Protein AF-W9RWV2-F1 (afdb_monomer_lite)

Foldseek 3Di:
DPPPDPVVVQVCCVPPPVVDPVSCQQAFADDDQQFKWKFKFWDKDFDDDPDPPDTDIDIQIKMWIWHDDPVQKIKIDIGSAALVVCVVCRDPVNQPPRVIWMAGWDDDRQKIWIKTWDDDPWIKIWIWIWGQDAPGGNRSFKIFTPWIKIATDDPVLDPDGDDHVVVSCPPPDQQDHPDPVTTIDIDPGSRGMIGTDGPVCRVVDPSNPDCVVPVDDDSD

InterPro domains:
  IPR045464 F-box protein Hrt3/FBXO9, C-terminal [PF19270] (10-220)

Structure (mmCIF, N/CA/C/O backbone):
data_AF-W9RWV2-F1
#
_entry.id   AF-W9RWV2-F1
#
loop_
_atom_site.group_PDB
_atom_site.id
_atom_site.type_symbol
_atom_site.label_atom_id
_atom_site.label_alt_id
_atom_site.label_comp_id
_atom_site.label_asym_id
_atom_site.label_entity_id
_atom_site.label_seq_id
_atom_site.pdbx_PDB_ins_code
_atom_site.Cartn_x
_atom_site.Cartn_y
_atom_site.Cartn_z
_atom_site.occupancy
_atom_site.B_iso_or_equiv
_atom_site.auth_seq_id
_atom_site.auth_comp_id
_atom_site.auth_asym_id
_atom_site.auth_atom_id
_atom_site.pdbx_PDB_model_num
ATOM 1 N N . MET A 1 1 ? 5.739 6.346 19.376 1.00 32.31 1 MET A N 1
ATOM 2 C CA . MET A 1 1 ? 5.197 5.257 20.227 1.00 32.31 1 MET A CA 1
ATOM 3 C C . MET A 1 1 ? 3.819 5.687 20.750 1.00 32.31 1 MET A C 1
ATOM 5 O O . MET A 1 1 ? 3.756 6.441 21.709 1.00 32.31 1 MET A O 1
ATOM 9 N N . LYS A 1 2 ? 2.709 5.341 20.070 1.00 41.88 2 LYS A N 1
ATOM 10 C CA . LYS A 1 2 ? 1.354 5.702 20.545 1.00 41.88 2 LYS A CA 1
ATOM 11 C C . LYS A 1 2 ? 1.041 4.857 21.785 1.00 41.88 2 LYS A C 1
ATOM 13 O O . LYS A 1 2 ? 1.044 3.633 21.694 1.00 41.88 2 LYS A O 1
ATOM 18 N N . LEU A 1 3 ? 0.826 5.502 22.929 1.00 39.84 3 LEU A N 1
ATOM 19 C CA . LEU A 1 3 ? 0.470 4.870 24.201 1.00 39.84 3 LEU A CA 1
ATOM 20 C C . LEU A 1 3 ? -0.944 4.279 24.114 1.00 39.84 3 LEU A C 1
ATOM 22 O O . LEU A 1 3 ? -1.902 4.880 24.579 1.00 39.84 3 LEU A O 1
ATOM 26 N N . SER A 1 4 ? -1.076 3.087 23.526 1.00 58.16 4 SER A N 1
ATOM 27 C CA . SER A 1 4 ? -2.347 2.372 23.384 1.00 58.16 4 SER A CA 1
ATOM 28 C C . SER A 1 4 ? -2.885 1.924 24.748 1.00 58.16 4 SER A C 1
ATOM 30 O O . SER A 1 4 ? -2.716 0.779 25.165 1.00 58.16 4 SER A O 1
ATOM 32 N N . GLY A 1 5 ? -3.507 2.852 25.467 1.00 75.25 5 GLY A N 1
ATOM 33 C CA . GLY A 1 5 ? -4.054 2.638 26.797 1.00 75.25 5 GLY A CA 1
ATOM 34 C C . GLY A 1 5 ? -5.578 2.646 26.813 1.00 75.25 5 GLY A C 1
ATOM 35 O O . GLY A 1 5 ? -6.241 3.277 25.987 1.00 75.25 5 GLY A O 1
ATOM 36 N N . VAL A 1 6 ? -6.143 1.994 27.829 1.00 80.31 6 VAL A N 1
ATOM 37 C CA . VAL A 1 6 ? -7.579 2.031 28.148 1.00 80.31 6 VAL A CA 1
ATOM 38 C C . VAL A 1 6 ? -8.072 3.480 28.294 1.00 80.31 6 VAL A C 1
ATOM 40 O O . VAL A 1 6 ? -9.112 3.834 27.746 1.00 80.31 6 VAL A O 1
ATOM 43 N N . VAL A 1 7 ? -7.283 4.348 28.938 1.00 85.94 7 VAL A N 1
ATOM 44 C CA . VAL A 1 7 ? -7.599 5.775 29.148 1.00 85.94 7 VAL A CA 1
ATOM 45 C C . VAL A 1 7 ? -7.727 6.547 27.829 1.00 85.94 7 VAL A C 1
ATOM 47 O O . VAL A 1 7 ? -8.659 7.331 27.660 1.00 85.94 7 VAL A O 1
ATOM 50 N N . GLU A 1 8 ? -6.824 6.326 26.873 1.00 86.25 8 GLU A N 1
ATOM 51 C CA . GLU A 1 8 ? -6.873 6.997 25.567 1.00 86.25 8 GLU A CA 1
ATOM 52 C C . GLU A 1 8 ? -8.068 6.512 24.732 1.00 86.25 8 GLU A C 1
ATOM 54 O O . GLU A 1 8 ? -8.744 7.309 24.074 1.00 86.25 8 GLU A O 1
ATOM 59 N N . ASN A 1 9 ? -8.403 5.220 24.832 1.00 89.06 9 ASN A N 1
ATOM 60 C CA . ASN A 1 9 ? -9.619 4.684 24.228 1.00 89.06 9 ASN A CA 1
ATOM 61 C C . ASN A 1 9 ? -10.880 5.322 24.824 1.00 89.06 9 ASN A C 1
ATOM 63 O O . ASN A 1 9 ? -11.751 5.705 24.051 1.00 89.06 9 ASN A O 1
ATOM 67 N N . TYR A 1 10 ? -10.965 5.509 26.147 1.00 91.62 10 TYR A N 1
ATOM 68 C CA . TYR A 1 10 ? -12.093 6.208 26.777 1.00 91.62 10 TYR A CA 1
ATOM 69 C C . TYR A 1 10 ? -12.209 7.663 26.315 1.00 91.62 10 TYR A C 1
ATOM 71 O O . TYR A 1 10 ? -13.302 8.111 25.974 1.00 91.62 10 TYR A O 1
ATOM 79 N N . LYS A 1 11 ? -11.090 8.395 26.231 1.00 91.69 11 LYS A N 1
ATOM 80 C CA . LYS A 1 11 ? -11.093 9.768 25.697 1.00 91.69 11 LYS A CA 1
ATOM 81 C C . LYS A 1 11 ? -11.596 9.809 24.256 1.00 91.69 11 LYS A C 1
ATOM 83 O O . LYS A 1 11 ? -12.421 10.651 23.920 1.00 91.69 11 LYS A O 1
ATOM 88 N N . THR A 1 12 ? -11.131 8.882 23.419 1.00 91.06 12 THR A N 1
ATOM 89 C CA . THR A 1 12 ? -11.542 8.779 22.011 1.00 91.06 12 THR A CA 1
ATOM 90 C C . THR A 1 12 ? -13.014 8.384 21.875 1.00 91.06 12 THR A C 1
ATOM 92 O O . THR A 1 12 ? -13.725 8.924 21.032 1.00 91.06 12 THR A O 1
ATOM 95 N N . LEU A 1 13 ? -13.480 7.450 22.704 1.00 93.56 13 LEU A N 1
ATOM 96 C CA . LEU A 1 13 ? -14.869 7.006 22.758 1.00 93.56 13 LEU A CA 1
ATOM 97 C C . LEU A 1 13 ? -15.811 8.183 23.021 1.00 93.56 13 LEU A C 1
ATOM 99 O O . LEU A 1 13 ? -16.797 8.352 22.306 1.00 93.56 13 LEU A O 1
ATOM 103 N N . GLN A 1 14 ? -15.486 9.001 24.024 1.00 94.38 14 GLN A N 1
ATOM 104 C CA . GLN A 1 14 ? -16.296 10.161 24.382 1.00 94.38 14 GLN A CA 1
ATOM 105 C C . GLN A 1 14 ? -16.235 11.251 23.307 1.00 94.38 14 GLN A C 1
ATOM 107 O O . GLN A 1 14 ? -17.274 11.755 22.895 1.00 94.38 14 GLN A O 1
ATOM 112 N N . SER A 1 15 ? -15.042 11.581 22.800 1.00 94.25 15 SER A N 1
ATOM 113 C CA . SER A 1 15 ? -14.869 12.710 21.876 1.00 94.25 15 SER A CA 1
ATOM 114 C C . SER A 1 15 ? -15.312 12.438 20.437 1.00 94.25 15 SER A C 1
ATOM 116 O O . SER A 1 15 ? -15.805 13.350 19.781 1.00 94.25 15 SER A O 1
ATOM 118 N N . LYS A 1 16 ? -15.129 11.213 19.922 1.00 93.19 16 L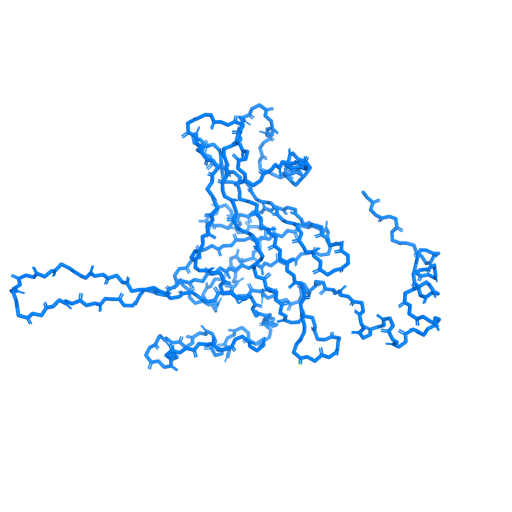YS A N 1
ATOM 119 C CA . LYS A 1 16 ? -15.386 10.874 18.507 1.00 93.19 16 LYS A CA 1
ATOM 120 C C . LYS A 1 16 ? -16.595 9.964 18.290 1.00 93.19 16 LYS A C 1
ATOM 122 O O . LYS A 1 16 ? -17.069 9.857 17.163 1.00 93.19 16 LYS A O 1
ATOM 127 N N . TYR A 1 17 ? -17.074 9.278 19.329 1.00 94.56 17 TYR A N 1
ATOM 128 C CA . TYR A 1 17 ? -18.074 8.214 19.182 1.00 94.56 17 TYR A CA 1
ATOM 129 C C . TYR A 1 17 ? -19.251 8.324 20.156 1.00 94.56 17 TYR A C 1
ATOM 131 O O . TYR A 1 17 ? -19.976 7.342 20.323 1.00 94.56 17 TYR A O 1
ATOM 139 N N . GLU A 1 18 ? -19.456 9.496 20.767 1.00 94.81 18 GLU A N 1
ATOM 140 C CA . GLU A 1 18 ? -20.627 9.798 21.610 1.00 94.81 18 GLU A CA 1
ATOM 141 C C . GLU A 1 18 ? -20.797 8.795 22.769 1.00 94.81 18 GLU A C 1
ATOM 143 O O . GLU A 1 18 ? -21.905 8.399 23.120 1.00 94.81 18 GLU A O 1
ATOM 148 N N . GLY A 1 19 ? -19.689 8.285 23.319 1.00 94.56 19 GLY A N 1
ATOM 149 C CA . GLY A 1 19 ? -19.733 7.292 24.397 1.00 94.56 19 GLY A CA 1
ATOM 150 C C . GLY A 1 19 ? -20.122 5.871 23.951 1.00 94.56 19 GLY A C 1
ATOM 151 O O . GLY A 1 19 ? -20.150 4.958 24.776 1.00 94.56 19 GLY A O 1
ATOM 152 N N . SER A 1 20 ? -20.399 5.636 22.662 1.00 96.00 20 SER A N 1
ATOM 153 C CA . SER A 1 20 ? -20.907 4.355 22.156 1.00 96.00 20 SER A CA 1
ATOM 154 C C . SER A 1 20 ? -19.798 3.423 21.667 1.00 96.00 20 SER A C 1
ATOM 156 O O . SER A 1 20 ? -19.212 3.604 20.594 1.00 96.00 20 SER A O 1
ATOM 158 N N . TRP A 1 21 ? -19.558 2.345 22.421 1.00 93.81 21 TRP A N 1
ATOM 159 C CA . TRP A 1 21 ? -18.571 1.320 22.059 1.00 93.81 21 TRP A CA 1
ATOM 160 C C . TRP A 1 21 ? -18.896 0.640 20.732 1.00 93.81 21 TRP A C 1
ATOM 162 O O . TRP A 1 21 ? -17.994 0.365 19.945 1.00 93.81 21 TRP A O 1
ATOM 172 N N . ARG A 1 22 ? -20.183 0.415 20.440 1.00 94.62 22 ARG A N 1
ATOM 173 C CA . ARG A 1 22 ? -20.632 -0.150 19.159 1.00 94.62 22 ARG A CA 1
ATOM 174 C C . ARG A 1 22 ? -20.279 0.770 17.991 1.00 94.62 22 ARG A C 1
ATOM 176 O O . ARG A 1 22 ? -19.789 0.297 16.968 1.00 94.62 22 ARG A O 1
ATOM 183 N N . ARG A 1 23 ? -20.505 2.078 18.143 1.00 94.69 23 ARG A N 1
ATOM 184 C CA . ARG A 1 23 ? -20.186 3.081 17.117 1.00 94.69 23 ARG A CA 1
ATOM 185 C C . ARG A 1 23 ? -18.678 3.157 16.889 1.00 94.69 23 ARG A C 1
ATOM 187 O O . ARG A 1 23 ? -18.234 3.067 15.749 1.00 94.69 23 ARG A O 1
ATOM 194 N N . MET A 1 24 ? -17.890 3.182 17.965 1.00 94.19 24 MET A N 1
ATOM 195 C CA . MET A 1 24 ? -16.430 3.083 17.892 1.00 94.19 24 MET A CA 1
ATOM 196 C C . MET A 1 24 ? -15.965 1.773 17.246 1.00 94.19 24 MET A C 1
ATOM 198 O O . MET A 1 24 ? -15.007 1.768 16.474 1.00 94.19 24 MET A O 1
ATOM 202 N N . TRP A 1 25 ? -16.633 0.653 17.528 1.00 91.06 25 TRP A N 1
ATOM 203 C CA . TRP A 1 25 ? -16.271 -0.637 16.953 1.00 91.06 25 TRP A CA 1
ATOM 204 C C . TRP A 1 25 ? -16.425 -0.653 15.428 1.00 91.06 25 TRP A C 1
ATOM 206 O O . TRP A 1 25 ? -15.533 -1.157 14.747 1.00 91.06 25 TRP A O 1
ATOM 216 N N . LEU A 1 26 ? -17.520 -0.085 14.919 1.00 93.31 26 LEU A N 1
ATOM 217 C CA . LEU A 1 26 ? -17.870 -0.077 13.497 1.00 93.31 26 LEU A CA 1
ATOM 218 C C . LEU A 1 26 ? -17.160 1.021 12.695 1.00 93.31 26 LEU A C 1
ATOM 220 O O . LEU A 1 26 ? -16.822 0.800 11.537 1.00 93.31 26 LEU A O 1
ATOM 224 N N . LEU A 1 27 ? -16.959 2.203 13.280 1.00 92.31 27 LEU A N 1
ATOM 225 C CA . LEU A 1 27 ? -16.486 3.378 12.540 1.00 92.31 27 LEU A CA 1
ATOM 226 C C . LEU A 1 27 ? -14.983 3.627 12.671 1.00 92.31 27 LEU A C 1
ATOM 228 O O . LEU A 1 27 ? -14.418 4.300 11.815 1.00 92.31 27 LEU A O 1
ATOM 232 N N . ARG A 1 28 ? -14.320 3.103 13.712 1.00 93.44 28 ARG A N 1
ATOM 233 C CA . ARG A 1 28 ? -12.874 3.297 13.888 1.00 93.44 28 ARG A CA 1
ATOM 234 C C . ARG A 1 28 ? -12.107 2.552 12.788 1.00 93.44 28 ARG A C 1
ATOM 236 O O . ARG A 1 28 ? -12.188 1.319 12.764 1.00 93.44 28 ARG A O 1
ATOM 243 N N . PRO A 1 29 ? -11.317 3.245 11.946 1.00 94.38 29 PRO A N 1
ATOM 244 C CA . PRO A 1 29 ? -10.520 2.591 10.918 1.00 94.38 29 PRO A CA 1
ATOM 245 C C . PRO A 1 29 ? -9.475 1.657 11.528 1.00 94.38 29 PRO A C 1
ATOM 247 O O . PRO A 1 29 ? -8.877 1.960 12.567 1.00 94.38 29 PRO A O 1
ATOM 250 N N . ARG A 1 30 ? -9.262 0.503 10.895 1.00 94.25 30 ARG A N 1
ATOM 251 C CA . ARG A 1 30 ? -8.278 -0.499 11.328 1.00 94.25 30 ARG A CA 1
ATOM 252 C C . ARG A 1 30 ? -7.574 -1.103 10.129 1.00 94.25 30 ARG A C 1
ATOM 254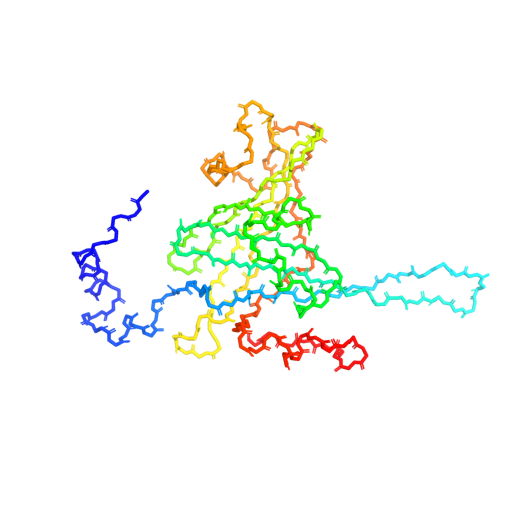 O O . ARG A 1 30 ? -8.198 -1.389 9.119 1.00 94.25 30 ARG A O 1
ATOM 261 N N . VAL A 1 31 ? -6.282 -1.357 10.269 1.00 96.69 31 VAL A N 1
ATOM 262 C CA . VAL A 1 31 ? -5.536 -2.150 9.293 1.00 96.69 31 VAL A CA 1
ATOM 263 C C . VAL A 1 31 ? -5.702 -3.627 9.635 1.00 96.69 31 VAL A C 1
ATOM 265 O O . VAL A 1 31 ? -5.456 -4.024 10.775 1.00 96.69 31 VAL A O 1
ATOM 268 N N . ARG A 1 32 ? -6.114 -4.437 8.658 1.00 96.62 32 ARG A N 1
ATOM 269 C CA . ARG A 1 32 ? -6.214 -5.893 8.805 1.00 96.62 32 ARG A CA 1
ATOM 270 C C . ARG A 1 32 ? -4.847 -6.552 8.615 1.00 96.62 32 ARG A C 1
ATOM 272 O O . ARG A 1 32 ? -4.057 -6.128 7.773 1.00 96.62 32 ARG A O 1
ATOM 279 N N . THR A 1 33 ? -4.559 -7.583 9.402 1.00 96.75 33 THR A N 1
ATOM 280 C CA . THR A 1 33 ? -3.250 -8.273 9.435 1.00 96.75 33 THR A CA 1
ATOM 281 C C . THR A 1 33 ? -3.363 -9.776 9.151 1.00 96.75 33 THR A C 1
ATOM 283 O O . THR A 1 33 ? -2.359 -10.472 9.005 1.00 96.75 33 THR A O 1
ATOM 286 N N . ASP A 1 34 ? -4.595 -10.261 9.012 1.00 96.69 34 ASP A N 1
ATOM 287 C CA . ASP A 1 34 ? -5.025 -11.635 8.750 1.00 96.69 34 ASP A CA 1
ATOM 288 C C . ASP A 1 34 ? -5.088 -11.979 7.246 1.00 96.69 34 ASP A C 1
ATOM 290 O O . ASP A 1 34 ? -5.767 -12.917 6.833 1.00 96.69 34 ASP A O 1
ATOM 294 N N . GLY A 1 35 ? -4.387 -11.222 6.400 1.00 97.06 35 GLY A N 1
ATOM 295 C CA . GLY A 1 35 ? -4.421 -11.422 4.953 1.00 97.06 35 GLY A CA 1
ATOM 296 C C . GLY A 1 35 ? -3.487 -10.500 4.180 1.00 97.06 35 GLY A C 1
ATOM 297 O O . GLY A 1 35 ? -2.517 -9.960 4.722 1.00 97.06 35 GLY A O 1
ATOM 298 N N . LEU A 1 36 ? -3.791 -10.330 2.894 1.00 97.62 36 LEU A N 1
ATOM 299 C CA . LEU A 1 36 ? -3.060 -9.472 1.968 1.00 97.62 36 LEU A CA 1
ATOM 300 C C . LEU A 1 36 ? -3.956 -8.358 1.438 1.00 97.62 36 LEU A C 1
ATOM 302 O O . LEU A 1 36 ? -5.092 -8.590 1.040 1.00 97.62 36 LEU A O 1
ATOM 306 N N . TYR A 1 37 ? -3.408 -7.155 1.353 1.00 97.81 37 TYR A N 1
ATOM 307 C CA . TYR A 1 37 ? -3.959 -6.093 0.527 1.00 97.81 37 TYR A CA 1
ATOM 308 C C . TYR A 1 37 ? -3.374 -6.225 -0.878 1.00 97.81 37 TYR A C 1
ATOM 310 O O . TYR A 1 37 ? -2.152 -6.243 -1.050 1.00 97.81 37 TYR A O 1
ATOM 318 N N . VAL A 1 38 ? -4.239 -6.311 -1.887 1.00 97.44 38 VAL A N 1
ATOM 319 C CA . VAL A 1 38 ? -3.854 -6.562 -3.278 1.00 97.44 38 VAL A CA 1
ATOM 320 C C . VAL A 1 38 ? -4.395 -5.471 -4.186 1.00 97.44 38 VAL A C 1
ATOM 322 O O . VAL A 1 38 ? -5.599 -5.239 -4.234 1.00 97.44 38 VAL A O 1
ATOM 325 N N . SER A 1 39 ? -3.512 -4.824 -4.940 1.00 95.69 39 SER A N 1
ATOM 326 C CA . SER A 1 39 ? -3.872 -3.888 -6.006 1.00 95.69 39 SER A CA 1
ATOM 327 C C . SER A 1 39 ? -3.472 -4.494 -7.347 1.00 95.69 39 SER A C 1
ATOM 329 O O . SER A 1 39 ? -2.283 -4.646 -7.640 1.00 95.69 39 SER A O 1
ATOM 331 N N . ARG A 1 40 ? -4.466 -4.861 -8.161 1.00 93.31 40 ARG A N 1
ATOM 332 C CA . ARG A 1 40 ? -4.276 -5.341 -9.536 1.00 93.31 40 ARG A CA 1
ATOM 333 C C . ARG A 1 40 ? -4.235 -4.144 -10.476 1.00 93.31 40 ARG A C 1
ATOM 335 O O . ARG A 1 40 ? -5.118 -3.298 -10.436 1.00 93.31 40 ARG A O 1
ATOM 342 N N . ASN A 1 41 ? -3.220 -4.075 -11.324 1.00 91.44 41 ASN A N 1
ATOM 343 C CA . ASN A 1 41 ? -3.006 -2.964 -12.239 1.00 91.44 41 ASN A CA 1
ATOM 344 C C . ASN A 1 41 ? -2.756 -3.501 -13.643 1.00 91.44 41 ASN A C 1
ATOM 346 O O . ASN A 1 41 ? -1.943 -4.407 -13.835 1.00 91.44 41 ASN A O 1
ATOM 350 N N . THR A 1 42 ? -3.440 -2.923 -14.622 1.00 89.00 42 THR A N 1
ATOM 351 C CA . THR A 1 42 ? -3.281 -3.260 -16.034 1.00 89.00 42 THR A CA 1
ATOM 352 C C . THR A 1 42 ? -2.847 -2.031 -16.820 1.00 89.00 42 THR A C 1
ATOM 354 O O . THR A 1 42 ? -3.213 -0.899 -16.500 1.00 89.00 42 THR A O 1
ATOM 357 N N . TYR A 1 43 ? -2.017 -2.234 -17.836 1.00 86.50 43 TYR A N 1
ATOM 358 C CA . TYR A 1 43 ? -1.703 -1.198 -18.811 1.00 86.50 43 TYR A CA 1
ATOM 359 C C . TYR A 1 43 ? -1.513 -1.812 -20.188 1.00 86.50 43 TYR A C 1
ATOM 361 O O . TYR A 1 43 ? -1.206 -2.995 -20.335 1.00 86.50 43 TYR A O 1
ATOM 369 N N . ILE A 1 44 ? -1.693 -0.976 -21.200 1.00 85.44 44 ILE A N 1
ATOM 370 C CA . ILE A 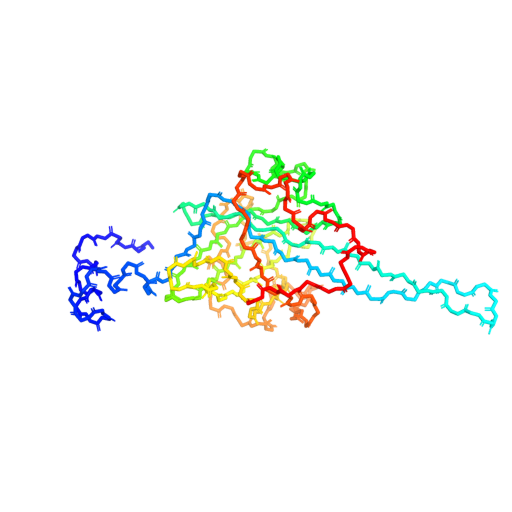1 44 ? -1.534 -1.356 -22.591 1.00 85.44 44 ILE A CA 1
ATOM 371 C C . ILE A 1 44 ? -0.110 -1.019 -23.039 1.00 85.44 44 ILE A C 1
ATOM 373 O O . ILE A 1 44 ? 0.334 0.123 -22.905 1.00 85.44 44 ILE A O 1
ATOM 377 N N . ARG A 1 45 ? 0.605 -2.011 -23.576 1.00 81.31 45 ARG A N 1
ATOM 378 C CA . ARG A 1 45 ? 1.912 -1.843 -24.217 1.00 81.31 45 ARG A CA 1
ATOM 379 C C . ARG A 1 45 ? 1.781 -2.134 -25.710 1.00 81.31 45 ARG A C 1
AT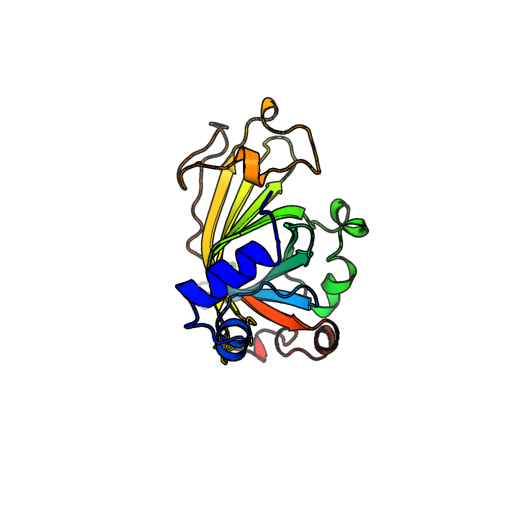OM 381 O O . ARG A 1 45 ? 1.329 -3.213 -26.086 1.00 81.31 45 ARG A O 1
ATOM 388 N N . ALA A 1 46 ? 2.200 -1.190 -26.550 1.00 78.31 46 ALA A N 1
ATOM 389 C CA . ALA A 1 46 ? 2.322 -1.430 -27.984 1.00 78.31 46 ALA A CA 1
ATOM 390 C C . ALA A 1 46 ? 3.422 -2.475 -28.241 1.00 78.31 46 ALA A C 1
ATOM 392 O O . ALA A 1 46 ? 4.514 -2.382 -27.672 1.00 78.31 46 ALA A O 1
ATOM 393 N N . GLY A 1 47 ? 3.111 -3.488 -29.045 1.00 70.81 47 GLY A N 1
ATOM 394 C CA . GLY A 1 47 ? 4.076 -4.465 -29.535 1.00 70.81 47 GLY A CA 1
ATOM 395 C C . GLY A 1 47 ? 4.905 -3.909 -30.693 1.00 70.81 47 GLY A C 1
ATOM 396 O O . GLY A 1 47 ? 4.649 -2.815 -31.199 1.00 70.81 47 GLY A O 1
ATOM 397 N N . VAL A 1 48 ? 5.917 -4.669 -31.108 1.00 65.19 48 VAL A N 1
ATOM 398 C CA . VAL A 1 48 ? 6.708 -4.345 -32.301 1.00 65.19 48 VAL A CA 1
ATOM 399 C C . VAL A 1 48 ? 5.869 -4.704 -33.525 1.00 65.19 48 VAL A C 1
ATOM 401 O O . VAL A 1 48 ? 5.505 -5.862 -33.708 1.00 65.19 48 VAL A O 1
ATOM 404 N N . ALA A 1 49 ? 5.513 -3.709 -34.335 1.00 61.91 49 ALA A N 1
ATOM 405 C CA . ALA A 1 49 ? 4.815 -3.942 -35.592 1.00 61.91 49 ALA A CA 1
ATOM 406 C C . ALA A 1 49 ? 5.830 -4.381 -36.659 1.00 61.91 49 ALA A C 1
ATOM 408 O O . ALA A 1 49 ? 6.651 -3.578 -37.095 1.00 61.91 49 ALA A O 1
ATOM 409 N N . GLU A 1 50 ? 5.780 -5.645 -37.081 1.00 61.75 50 GLU A N 1
ATOM 410 C CA . GLU A 1 50 ? 6.600 -6.145 -38.199 1.00 61.75 50 GLU A CA 1
ATOM 411 C C . GLU A 1 50 ? 6.037 -5.720 -39.571 1.00 61.75 50 GLU A C 1
ATOM 413 O O . GLU A 1 50 ? 6.779 -5.642 -40.545 1.00 61.75 50 GLU A O 1
ATOM 418 N N . TRP A 1 51 ? 4.744 -5.367 -39.651 1.00 59.53 51 TRP A N 1
ATOM 419 C CA . TRP A 1 51 ? 4.067 -4.959 -40.890 1.00 59.53 51 TRP A CA 1
ATOM 420 C C . TRP A 1 51 ? 3.085 -3.800 -40.657 1.00 59.53 51 TRP A C 1
ATOM 422 O O . TRP A 1 51 ? 2.443 -3.714 -39.613 1.00 59.53 51 TRP A O 1
ATOM 432 N N . LYS A 1 52 ? 2.912 -2.922 -41.659 1.00 59.47 52 LYS A N 1
ATOM 433 C CA . LYS A 1 52 ? 2.096 -1.683 -41.599 1.00 59.47 52 LYS A CA 1
ATOM 434 C C . LYS A 1 52 ? 0.573 -1.882 -41.427 1.00 59.47 52 LYS A C 1
ATOM 436 O O . LYS A 1 52 ? -0.153 -0.894 -41.434 1.00 59.47 52 LYS A O 1
ATOM 441 N N . ILE A 1 53 ? 0.077 -3.117 -41.312 1.00 63.66 53 ILE A N 1
ATOM 442 C CA . ILE A 1 53 ? -1.365 -3.426 -41.386 1.00 63.66 53 ILE A CA 1
ATOM 443 C C . ILE A 1 53 ? -2.001 -3.627 -39.996 1.00 63.66 53 ILE A C 1
ATOM 445 O O . ILE A 1 53 ? -3.179 -3.327 -39.825 1.00 63.66 53 ILE A O 1
ATOM 449 N N . THR A 1 54 ? -1.245 -4.045 -38.973 1.00 60.91 54 THR A N 1
ATOM 450 C CA . THR A 1 54 ? -1.774 -4.224 -37.606 1.00 60.91 54 THR A CA 1
ATOM 451 C C . THR A 1 54 ? -0.732 -3.864 -36.552 1.00 60.91 54 THR A C 1
ATOM 453 O O . THR A 1 54 ? 0.362 -4.423 -36.562 1.00 60.91 54 THR A O 1
ATOM 456 N N . ASN A 1 55 ? -1.083 -2.987 -35.606 1.00 62.97 55 ASN A N 1
ATOM 457 C CA . ASN A 1 55 ? -0.270 -2.723 -34.416 1.00 62.97 55 ASN A CA 1
ATOM 458 C C . ASN A 1 55 ? -0.649 -3.736 -33.322 1.00 62.97 55 ASN A C 1
ATOM 460 O O . ASN A 1 55 ? -1.728 -3.591 -32.744 1.00 62.97 55 ASN A O 1
ATOM 464 N N . PRO A 1 56 ? 0.173 -4.760 -33.028 1.00 74.81 56 PRO A N 1
ATOM 465 C CA . PRO A 1 56 ? -0.119 -5.687 -31.942 1.00 74.81 56 PRO A CA 1
ATOM 466 C C . PRO A 1 56 ? -0.105 -4.943 -30.604 1.00 74.81 56 PRO A C 1
ATOM 468 O O . PRO A 1 56 ? 0.726 -4.065 -30.366 1.00 74.81 56 PRO A O 1
ATOM 471 N N . VAL A 1 57 ? -1.033 -5.292 -29.718 1.00 77.31 57 VAL A N 1
ATOM 472 C CA . VAL A 1 57 ? -1.188 -4.654 -28.412 1.00 77.31 57 VAL A CA 1
ATOM 473 C C . VAL A 1 57 ? -1.168 -5.726 -27.330 1.00 77.31 57 VAL A C 1
ATOM 475 O O . VAL A 1 57 ? -1.900 -6.708 -27.413 1.00 77.31 57 VAL A O 1
ATOM 478 N N . HIS A 1 58 ? -0.347 -5.532 -26.299 1.00 81.62 58 HIS A N 1
ATOM 479 C CA . HIS A 1 58 ? -0.254 -6.438 -25.158 1.00 81.62 58 HIS A CA 1
ATOM 480 C C . HIS A 1 58 ? -0.820 -5.772 -23.906 1.00 81.62 58 HIS A C 1
ATOM 482 O O . HIS A 1 58 ? -0.344 -4.715 -23.482 1.00 81.62 58 HIS A O 1
ATOM 488 N N . VAL A 1 59 ? -1.811 -6.410 -23.282 1.00 85.81 59 VAL A N 1
ATOM 489 C CA . VAL A 1 59 ? -2.292 -6.005 -21.957 1.00 85.81 59 VAL A CA 1
ATOM 490 C C . VAL A 1 59 ? -1.377 -6.620 -20.908 1.00 85.81 59 VAL A C 1
ATOM 492 O O . VAL A 1 59 ? -1.352 -7.833 -20.712 1.00 85.81 59 VAL A O 1
ATOM 495 N N . VAL A 1 60 ? -0.609 -5.777 -20.228 1.00 87.62 60 VAL A N 1
ATOM 496 C CA . VAL A 1 60 ? 0.273 -6.199 -19.143 1.00 87.62 60 VAL A CA 1
ATOM 497 C C . VAL A 1 60 ? -0.475 -6.062 -17.827 1.00 87.62 60 VAL A C 1
ATOM 499 O O . VAL A 1 60 ? -1.002 -4.995 -17.523 1.00 87.62 60 VAL A O 1
ATOM 502 N N . CYS A 1 61 ? -0.488 -7.130 -17.031 1.00 90.19 61 CYS A N 1
ATOM 503 C CA . CYS A 1 61 ? -1.064 -7.149 -15.692 1.00 90.19 61 CYS A CA 1
ATOM 504 C C . CYS A 1 61 ? 0.033 -7.351 -14.654 1.00 90.19 61 CYS A C 1
ATOM 506 O O . CYS A 1 61 ? 0.866 -8.248 -14.777 1.00 90.19 61 CYS A O 1
ATOM 508 N N . TYR A 1 62 ? 0.010 -6.528 -13.616 1.00 93.25 62 TYR A N 1
ATOM 509 C CA . TYR A 1 62 ? 0.875 -6.673 -12.458 1.00 93.25 62 TYR A CA 1
ATOM 510 C C . TYR A 1 62 ? 0.102 -6.363 -11.181 1.00 93.25 62 TYR A C 1
ATOM 512 O O . TYR A 1 62 ? -0.981 -5.773 -11.196 1.00 93.25 62 TYR A O 1
ATOM 520 N N . PHE A 1 63 ? 0.670 -6.773 -10.060 1.00 95.19 63 PHE A N 1
ATOM 521 C CA . PHE A 1 63 ? 0.059 -6.681 -8.752 1.00 95.19 63 PHE A CA 1
ATOM 522 C C . PHE A 1 63 ? 1.012 -6.008 -7.777 1.00 95.19 63 PHE A C 1
ATOM 524 O O . PHE A 1 63 ? 2.218 -6.266 -7.776 1.00 95.19 63 PHE A O 1
ATOM 531 N N . ARG A 1 64 ? 0.448 -5.179 -6.904 1.00 96.06 64 ARG A N 1
ATOM 532 C CA . ARG A 1 64 ? 1.113 -4.731 -5.684 1.00 96.06 64 ARG A CA 1
ATOM 533 C C . ARG A 1 64 ? 0.482 -5.452 -4.508 1.00 96.06 64 ARG A C 1
ATOM 535 O O . ARG A 1 64 ? -0.738 -5.426 -4.349 1.00 96.06 64 ARG A O 1
ATOM 542 N N . TYR A 1 65 ? 1.322 -6.068 -3.696 1.00 97.31 65 TYR A N 1
ATOM 543 C CA . TYR A 1 65 ? 0.929 -6.806 -2.510 1.00 97.31 65 TYR A CA 1
ATOM 544 C C . TYR A 1 65 ? 1.470 -6.098 -1.279 1.00 97.31 65 TYR A C 1
ATOM 546 O O . TYR A 1 65 ? 2.659 -5.786 -1.223 1.00 97.31 65 TYR A O 1
ATOM 554 N N . ILE A 1 66 ? 0.607 -5.882 -0.291 1.00 97.50 66 ILE A N 1
ATOM 555 C CA . ILE A 1 66 ? 0.975 -5.370 1.026 1.00 97.50 66 ILE A CA 1
ATOM 556 C C . ILE A 1 66 ? 0.470 -6.341 2.089 1.00 97.50 66 ILE A C 1
ATOM 558 O O . ILE A 1 66 ? -0.694 -6.739 2.080 1.00 97.50 66 ILE A O 1
ATOM 562 N N . ARG A 1 67 ? 1.339 -6.689 3.038 1.00 96.88 67 ARG A N 1
ATOM 563 C CA . ARG A 1 67 ? 0.959 -7.398 4.263 1.00 96.88 67 ARG A CA 1
ATOM 564 C C . ARG A 1 67 ? 1.392 -6.591 5.472 1.00 96.88 67 ARG A C 1
ATOM 566 O O . ARG A 1 67 ? 2.585 -6.363 5.658 1.00 96.88 67 ARG A O 1
ATOM 573 N N . PHE A 1 68 ? 0.431 -6.211 6.301 1.00 96.94 68 PHE A N 1
ATOM 574 C CA . PHE A 1 68 ? 0.678 -5.485 7.540 1.00 96.94 68 PHE A CA 1
ATOM 575 C C . PHE A 1 68 ? 0.830 -6.430 8.731 1.00 96.94 68 PHE A C 1
ATOM 577 O O . PHE A 1 68 ? 0.266 -7.525 8.751 1.00 96.94 68 PHE A O 1
ATOM 584 N N . TYR A 1 69 ? 1.564 -5.974 9.742 1.00 95.38 69 TYR A N 1
ATOM 585 C CA . TYR A 1 69 ? 1.760 -6.672 11.007 1.00 95.38 69 TYR A CA 1
ATOM 586 C C . TYR A 1 69 ? 1.391 -5.765 12.184 1.00 95.38 69 TYR A C 1
ATOM 588 O O . TYR A 1 69 ? 1.694 -4.573 12.137 1.00 95.38 69 TYR A O 1
ATOM 596 N N . PRO A 1 70 ? 0.842 -6.313 13.288 1.00 93.19 70 PRO A N 1
ATOM 597 C CA . PRO A 1 70 ? 0.458 -5.522 14.464 1.00 93.19 70 PRO A CA 1
ATOM 598 C C . PRO A 1 70 ? 1.592 -4.686 15.074 1.00 93.19 70 PRO A C 1
ATOM 600 O O . PRO A 1 70 ? 1.329 -3.713 15.769 1.00 93.19 70 PRO A O 1
ATOM 603 N N . SER A 1 71 ? 2.850 -5.041 14.798 1.00 91.75 71 SER A N 1
ATOM 604 C CA . SER A 1 71 ? 4.036 -4.318 15.259 1.00 91.75 71 SER A CA 1
ATOM 605 C C . SER A 1 71 ? 4.270 -2.966 14.566 1.00 91.75 71 SER A C 1
ATOM 607 O O . SER A 1 71 ? 5.286 -2.340 14.838 1.00 91.75 71 SER A O 1
ATOM 609 N N . GLY A 1 72 ? 3.428 -2.551 13.612 1.00 92.56 72 GLY A N 1
ATOM 610 C CA . GLY A 1 72 ? 3.689 -1.370 12.775 1.00 92.56 72 GLY A CA 1
ATOM 611 C C . GLY A 1 72 ? 4.678 -1.635 11.634 1.00 92.56 72 GLY A C 1
ATOM 612 O O . GLY A 1 72 ? 5.137 -0.710 10.975 1.00 92.56 72 GLY A O 1
ATOM 613 N N . ARG A 1 73 ? 5.011 -2.905 11.373 1.00 93.19 73 ARG A N 1
ATOM 614 C CA . ARG A 1 73 ? 5.838 -3.310 10.228 1.00 93.19 73 ARG A CA 1
ATOM 615 C C . ARG A 1 73 ? 4.959 -3.822 9.098 1.00 93.19 73 ARG A C 1
ATOM 617 O O . ARG A 1 73 ? 3.878 -4.354 9.337 1.00 93.19 73 ARG A O 1
ATOM 624 N N . PHE A 1 74 ? 5.444 -3.743 7.870 1.00 95.12 74 PHE A N 1
ATOM 625 C CA . PHE A 1 74 ? 4.780 -4.347 6.720 1.00 95.12 74 PHE A CA 1
ATOM 626 C C . PHE A 1 74 ? 5.793 -4.929 5.739 1.00 95.12 74 PHE A C 1
ATOM 628 O O . PHE A 1 74 ? 6.987 -4.630 5.810 1.00 95.12 74 PHE A O 1
ATOM 635 N N . VAL A 1 75 ? 5.306 -5.773 4.834 1.00 94.75 75 VAL A N 1
ATOM 636 C CA . VAL A 1 75 ? 6.051 -6.188 3.644 1.00 94.75 75 VAL A CA 1
ATOM 637 C C . VAL A 1 75 ? 5.303 -5.790 2.379 1.00 94.75 75 VAL A C 1
ATOM 639 O O . VAL A 1 75 ? 4.071 -5.816 2.339 1.00 94.75 75 VAL A O 1
ATOM 642 N N . TYR A 1 76 ? 6.066 -5.435 1.354 1.00 95.38 76 TYR A N 1
ATOM 643 C CA . TYR A 1 76 ? 5.599 -4.968 0.059 1.00 95.38 76 TYR A CA 1
ATOM 644 C C . TYR A 1 76 ? 6.265 -5.758 -1.067 1.00 95.38 76 TYR A C 1
ATOM 646 O O . TYR A 1 76 ? 7.473 -6.004 -1.037 1.00 95.38 76 TYR A O 1
ATOM 654 N N . LYS A 1 77 ? 5.484 -6.118 -2.087 1.00 94.88 77 LYS A N 1
ATOM 655 C CA . LYS A 1 77 ? 5.982 -6.752 -3.312 1.00 94.88 77 LYS A CA 1
ATOM 656 C C . LYS A 1 77 ? 5.242 -6.212 -4.525 1.00 94.88 77 LYS A C 1
ATOM 658 O O . LYS A 1 77 ? 4.014 -6.171 -4.535 1.00 94.88 77 LYS A O 1
ATOM 663 N N . ASN A 1 78 ? 5.989 -5.863 -5.566 1.00 94.00 78 ASN A N 1
ATOM 664 C CA . ASN A 1 78 ? 5.453 -5.631 -6.903 1.00 94.00 78 ASN A CA 1
ATOM 665 C C . ASN A 1 78 ? 5.803 -6.845 -7.778 1.00 94.00 78 ASN A C 1
ATOM 667 O O . ASN A 1 78 ? 6.967 -7.233 -7.832 1.00 94.00 78 ASN A O 1
ATOM 671 N N . SER A 1 79 ? 4.814 -7.488 -8.399 1.00 93.50 79 SER A N 1
ATOM 672 C CA . SER A 1 79 ? 5.016 -8.734 -9.150 1.00 93.50 79 SER A CA 1
ATOM 673 C C . SER A 1 79 ? 3.973 -8.916 -10.248 1.00 93.50 79 SER A C 1
ATOM 675 O O . SER A 1 79 ? 2.825 -8.511 -10.097 1.00 93.50 79 SER A O 1
ATOM 677 N N . SER A 1 80 ? 4.345 -9.586 -11.337 1.00 92.75 80 SER A N 1
ATOM 678 C CA . SER A 1 80 ? 3.411 -10.087 -12.357 1.00 92.75 80 SER A CA 1
ATOM 679 C C . SER A 1 80 ? 2.718 -11.396 -11.952 1.00 92.75 80 SER A C 1
ATOM 681 O O . SER A 1 80 ? 1.704 -11.764 -12.542 1.00 92.75 80 SER A O 1
ATOM 683 N N . HIS A 1 81 ? 3.243 -12.098 -10.944 1.00 93.88 81 HIS A N 1
ATOM 684 C CA . HIS A 1 81 ? 2.686 -13.360 -10.456 1.00 93.88 81 HIS A CA 1
ATOM 685 C C . HIS A 1 81 ? 1.401 -13.139 -9.657 1.00 93.88 81 HIS A C 1
ATOM 687 O O . HIS A 1 81 ? 1.231 -12.109 -8.992 1.00 93.88 81 HIS A O 1
ATOM 693 N N . LYS A 1 82 ? 0.516 -14.138 -9.701 1.00 93.56 82 LYS A N 1
ATOM 694 C CA . LYS A 1 82 ? -0.775 -14.125 -9.009 1.00 93.56 82 LYS A CA 1
ATOM 695 C C . LYS A 1 82 ? -0.585 -14.286 -7.504 1.00 93.56 82 LYS A C 1
ATOM 697 O O . LYS A 1 82 ? 0.457 -14.738 -7.031 1.00 93.56 82 LYS A O 1
ATOM 702 N N . MET A 1 83 ? -1.620 -13.931 -6.750 1.00 94.81 83 MET A N 1
ATOM 703 C CA . MET A 1 83 ? -1.559 -13.871 -5.292 1.00 94.81 83 MET A CA 1
ATOM 704 C C . MET A 1 83 ? -1.220 -15.232 -4.673 1.00 94.81 83 MET A C 1
ATOM 706 O O . MET A 1 83 ? -0.352 -15.302 -3.803 1.00 94.81 83 MET A O 1
ATOM 710 N N . LYS A 1 84 ? -1.848 -16.309 -5.162 1.00 95.19 84 LYS A N 1
ATOM 711 C CA . LYS A 1 84 ? -1.590 -17.682 -4.698 1.00 95.19 84 LYS A CA 1
ATOM 712 C C . LYS A 1 84 ? -0.129 -18.126 -4.848 1.00 95.19 84 LYS A C 1
ATOM 714 O O . LYS A 1 84 ? 0.384 -18.867 -4.017 1.00 95.19 84 LYS A O 1
ATOM 719 N N . ASP A 1 85 ? 0.576 -17.604 -5.852 1.00 94.31 85 ASP A N 1
ATOM 720 C CA . ASP A 1 85 ? 1.967 -17.976 -6.122 1.00 94.31 85 ASP A CA 1
ATOM 721 C C . ASP A 1 85 ? 2.938 -17.203 -5.213 1.00 94.31 85 ASP A C 1
ATOM 723 O O . ASP A 1 85 ? 4.012 -17.693 -4.869 1.00 94.31 85 ASP A O 1
ATOM 727 N N . VAL A 1 86 ? 2.564 -15.991 -4.784 1.00 93.94 86 VAL A N 1
ATOM 728 C CA . VAL A 1 86 ? 3.437 -15.118 -3.982 1.00 93.94 86 VAL A CA 1
ATOM 729 C C . VAL A 1 86 ? 3.158 -15.165 -2.484 1.00 93.94 86 VAL A C 1
ATOM 731 O O . VAL A 1 86 ? 4.038 -14.781 -1.712 1.00 93.94 86 VAL A O 1
ATOM 734 N N . VAL A 1 87 ? 1.978 -15.621 -2.046 1.00 94.12 87 VAL A N 1
ATOM 735 C CA . VAL A 1 87 ? 1.539 -15.543 -0.638 1.00 94.12 87 VAL A CA 1
ATOM 736 C C . VAL A 1 87 ? 2.548 -16.161 0.330 1.00 94.12 87 VAL A C 1
ATOM 738 O O . VAL A 1 87 ? 2.823 -15.587 1.384 1.00 94.12 87 VAL A O 1
ATOM 741 N N . LYS A 1 88 ? 3.180 -17.275 -0.060 1.00 91.75 88 LYS A N 1
ATOM 742 C CA . LYS A 1 88 ? 4.193 -17.964 0.753 1.00 91.75 88 LYS A CA 1
ATOM 743 C C . LYS A 1 88 ? 5.426 -17.091 1.001 1.00 91.75 88 LYS A C 1
ATOM 745 O O . LYS A 1 88 ? 5.965 -17.117 2.103 1.00 91.75 88 LYS A O 1
ATOM 750 N N . SER A 1 89 ? 5.817 -16.272 0.021 1.00 91.44 89 SER A N 1
ATOM 751 C CA . SER A 1 89 ? 6.950 -15.334 0.114 1.00 91.44 89 SER A CA 1
ATOM 752 C C . SER A 1 89 ? 6.629 -14.044 0.877 1.00 91.44 89 SER A C 1
ATOM 754 O O . SER A 1 89 ? 7.540 -13.337 1.296 1.00 91.44 89 SER A O 1
ATOM 756 N N . MET A 1 90 ? 5.347 -13.727 1.106 1.00 93.44 90 MET A N 1
ATOM 757 C CA . MET A 1 90 ? 4.908 -12.494 1.779 1.00 93.44 90 MET A CA 1
ATOM 758 C C . MET A 1 90 ? 5.106 -12.571 3.301 1.00 93.44 90 MET A C 1
ATOM 760 O O . MET A 1 90 ? 4.159 -12.466 4.085 1.00 93.44 90 MET A O 1
ATOM 764 N N . ASN A 1 91 ? 6.345 -12.790 3.739 1.00 89.25 91 ASN A N 1
ATOM 765 C CA . ASN A 1 91 ? 6.751 -12.807 5.137 1.00 89.25 91 ASN A CA 1
ATOM 766 C C . ASN A 1 91 ? 8.194 -12.295 5.317 1.00 89.25 91 ASN A C 1
ATOM 768 O O . ASN A 1 91 ? 8.996 -12.327 4.389 1.00 89.25 91 ASN A O 1
ATOM 772 N N . PHE A 1 92 ? 8.547 -11.846 6.527 1.00 82.06 92 PHE A N 1
ATOM 773 C CA . PHE A 1 92 ? 9.876 -11.273 6.796 1.00 82.06 92 PHE A CA 1
ATOM 774 C C . PHE A 1 92 ? 11.047 -12.249 6.612 1.00 82.06 92 PHE A C 1
ATOM 776 O O . PHE A 1 92 ? 12.158 -11.799 6.352 1.00 82.06 92 PHE A O 1
ATOM 783 N N . ARG A 1 93 ? 10.830 -13.564 6.752 1.00 74.31 93 ARG A N 1
ATOM 784 C CA . ARG A 1 93 ? 11.897 -14.573 6.622 1.00 74.31 93 ARG A CA 1
ATOM 785 C C . ARG A 1 93 ? 12.281 -14.801 5.158 1.00 74.31 93 ARG A C 1
ATOM 787 O O . ARG A 1 93 ? 13.453 -15.000 4.870 1.00 74.31 93 ARG A O 1
ATOM 794 N N . ALA A 1 94 ? 11.312 -14.716 4.248 1.00 64.12 94 ALA A N 1
ATOM 795 C CA . ALA A 1 94 ? 11.510 -14.870 2.805 1.00 64.12 94 ALA A CA 1
ATOM 796 C C . ALA A 1 94 ? 11.951 -13.569 2.095 1.00 64.12 94 ALA A C 1
ATOM 798 O O . ALA A 1 94 ? 12.251 -13.580 0.903 1.00 64.12 94 ALA A O 1
ATOM 799 N N . ALA A 1 95 ? 12.026 -12.446 2.823 1.00 63.53 95 ALA A N 1
ATOM 800 C CA . ALA A 1 95 ? 12.088 -11.106 2.242 1.00 63.53 95 ALA A CA 1
ATOM 801 C C . ALA A 1 95 ? 13.248 -10.879 1.245 1.00 63.53 95 ALA A C 1
ATOM 803 O O . ALA A 1 95 ? 13.061 -10.286 0.183 1.00 63.53 95 ALA A O 1
ATOM 804 N N . LYS A 1 96 ? 14.450 -11.388 1.546 1.00 60.53 96 LYS A N 1
ATOM 805 C CA . LYS A 1 96 ? 15.655 -11.079 0.754 1.00 60.53 96 LYS A CA 1
ATOM 806 C C . LYS A 1 96 ? 15.749 -11.809 -0.591 1.00 60.53 96 LYS A C 1
ATOM 808 O O . LYS A 1 96 ? 16.366 -11.265 -1.498 1.00 60.53 96 LYS A O 1
ATOM 813 N N . ALA A 1 97 ? 15.173 -13.004 -0.725 1.00 65.12 97 ALA A N 1
ATOM 814 C CA . ALA A 1 97 ? 15.316 -13.814 -1.941 1.00 65.12 97 ALA A CA 1
ATOM 815 C C . ALA A 1 97 ? 14.238 -13.505 -2.995 1.00 65.12 97 ALA A C 1
ATOM 817 O O . ALA A 1 97 ? 14.503 -13.585 -4.189 1.00 65.12 97 ALA A O 1
ATOM 818 N N . ASP A 1 98 ? 13.047 -13.086 -2.558 1.00 75.88 98 ASP A N 1
ATOM 819 C CA . ASP A 1 98 ? 11.854 -13.020 -3.409 1.00 75.88 98 ASP A CA 1
ATOM 820 C C . ASP A 1 98 ? 11.442 -11.593 -3.819 1.00 75.88 98 ASP A C 1
ATOM 822 O O . ASP A 1 98 ? 10.274 -11.359 -4.147 1.00 75.88 98 ASP A O 1
ATOM 826 N N . CYS A 1 99 ? 12.360 -10.620 -3.784 1.00 85.62 99 CYS A N 1
ATOM 827 C CA . CYS A 1 99 ? 12.065 -9.198 -4.045 1.00 85.62 99 CYS A CA 1
ATOM 828 C C . CYS A 1 99 ? 10.915 -8.659 -3.169 1.00 85.62 99 CYS A C 1
ATOM 830 O O . CYS A 1 99 ? 10.025 -7.944 -3.641 1.00 85.62 99 CYS A O 1
ATOM 832 N N . VAL A 1 100 ? 10.906 -9.047 -1.892 1.00 91.38 100 VAL A N 1
ATOM 833 C CA . VAL A 1 100 ? 9.926 -8.607 -0.898 1.00 91.38 100 VAL A CA 1
ATOM 834 C C . VAL A 1 100 ? 10.613 -7.620 0.036 1.00 91.38 100 VAL A C 1
ATOM 836 O O . VAL A 1 100 ? 11.595 -7.934 0.702 1.00 91.38 100 VAL A O 1
ATOM 839 N N . TYR A 1 101 ? 10.079 -6.411 0.112 1.00 91.12 101 TYR A N 1
ATOM 840 C CA . TYR A 1 101 ? 10.703 -5.319 0.847 1.00 91.12 101 TYR A CA 1
ATOM 841 C C . TYR A 1 101 ? 9.935 -5.053 2.128 1.00 91.12 101 TYR A C 1
ATOM 843 O O . TYR A 1 101 ? 8.710 -4.946 2.118 1.00 91.12 101 TYR A O 1
ATOM 851 N N . SER A 1 102 ? 10.651 -4.962 3.241 1.00 91.69 102 SER A N 1
ATOM 852 C CA . SER A 1 102 ? 10.068 -4.641 4.539 1.00 91.69 102 SER A CA 1
ATOM 853 C C . SER A 1 102 ? 10.180 -3.158 4.849 1.00 91.69 102 SER A C 1
ATOM 855 O O . SER A 1 102 ? 11.188 -2.535 4.520 1.00 91.69 102 SER A O 1
ATOM 857 N N . GLY A 1 103 ? 9.202 -2.635 5.578 1.00 92.25 103 GLY A N 1
ATOM 858 C CA . GLY A 1 103 ? 9.241 -1.277 6.102 1.00 92.25 103 GLY A CA 1
ATOM 859 C C . GLY A 1 103 ? 8.323 -1.080 7.296 1.00 92.25 103 GLY A C 1
ATOM 860 O O . GLY A 1 103 ? 7.836 -2.054 7.886 1.00 92.25 103 GLY A O 1
ATOM 861 N N . HIS A 1 104 ? 8.080 0.184 7.622 1.00 94.06 104 HIS A N 1
ATOM 862 C CA . HIS A 1 104 ? 7.246 0.607 8.743 1.00 94.06 104 HIS A CA 1
ATOM 863 C C . HIS A 1 104 ? 6.050 1.415 8.255 1.00 94.06 104 HIS A C 1
ATOM 865 O O . HIS A 1 104 ? 6.119 2.100 7.232 1.00 94.06 104 HIS A O 1
ATOM 871 N N . TYR A 1 105 ? 4.941 1.289 8.976 1.00 96.19 105 TYR A N 1
ATOM 872 C CA . TYR A 1 105 ? 3.724 2.029 8.708 1.00 96.19 105 TYR A CA 1
ATOM 873 C C . TYR A 1 105 ? 3.124 2.588 9.994 1.00 96.19 105 TYR A C 1
ATOM 875 O O . TYR A 1 105 ? 3.217 1.990 11.069 1.00 96.19 105 TYR A O 1
ATOM 883 N N . THR A 1 106 ? 2.429 3.707 9.860 1.00 95.94 106 THR A N 1
ATOM 884 C CA . THR A 1 106 ? 1.580 4.275 10.903 1.00 95.94 106 THR A CA 1
ATOM 885 C C . THR A 1 106 ? 0.157 4.416 10.381 1.00 95.94 106 THR A C 1
ATOM 887 O O . THR A 1 106 ? -0.082 4.535 9.182 1.00 95.94 106 THR A O 1
ATOM 890 N N . LEU A 1 107 ? -0.812 4.362 11.296 1.00 95.62 107 LEU A N 1
ATOM 891 C CA . LEU A 1 107 ? -2.211 4.688 11.024 1.00 95.62 107 LEU A CA 1
ATOM 892 C C . LEU A 1 107 ? -2.585 5.918 11.855 1.00 95.62 107 LEU A C 1
ATOM 894 O O . LEU A 1 107 ? -2.442 5.917 13.088 1.00 95.62 107 LEU A O 1
ATOM 898 N N . SER A 1 108 ? -3.077 6.956 11.188 1.00 93.50 108 SER A N 1
ATOM 899 C CA . SER A 1 108 ? -3.649 8.143 11.817 1.00 93.50 108 SER A CA 1
ATOM 900 C C . SER A 1 108 ? -5.021 8.423 11.222 1.00 93.50 108 SER A C 1
ATOM 902 O O . SER A 1 108 ? -5.145 8.603 10.015 1.00 93.50 108 SER A O 1
ATOM 904 N N . ASP A 1 109 ? -6.048 8.414 12.072 1.00 92.06 109 ASP A N 1
ATOM 905 C CA . ASP A 1 109 ? -7.455 8.398 11.663 1.00 92.06 109 ASP A CA 1
ATOM 906 C C . ASP A 1 109 ? -7.736 7.277 10.647 1.00 92.06 109 ASP A C 1
ATOM 908 O O . ASP A 1 109 ? -7.767 6.111 11.039 1.00 92.06 109 ASP A O 1
ATOM 912 N N . ASP A 1 110 ? -7.908 7.608 9.367 1.00 95.25 110 ASP A N 1
ATOM 913 C CA . ASP A 1 110 ? -8.106 6.673 8.255 1.00 95.25 110 ASP A CA 1
ATOM 914 C C . ASP A 1 110 ? -6.917 6.616 7.281 1.00 95.25 110 ASP A C 1
ATOM 916 O O . ASP A 1 110 ? -6.969 5.883 6.294 1.00 95.25 110 ASP A O 1
ATOM 920 N N . LYS A 1 111 ? -5.836 7.355 7.541 1.00 97.56 111 LYS A N 1
ATOM 921 C CA . LYS A 1 111 ? -4.666 7.441 6.665 1.00 97.56 111 LYS A CA 1
ATOM 922 C C . LYS A 1 111 ? -3.555 6.526 7.146 1.00 97.56 111 LYS A C 1
ATOM 924 O O . LYS A 1 111 ? -3.146 6.583 8.307 1.00 97.56 111 LYS A O 1
ATOM 929 N N . VAL A 1 112 ? -3.055 5.703 6.233 1.00 97.81 112 VAL A N 1
ATOM 930 C CA . VAL A 1 112 ? -1.849 4.905 6.435 1.00 97.81 112 VAL A CA 1
ATOM 931 C C . VAL A 1 112 ? -0.699 5.577 5.712 1.00 97.81 112 VAL A C 1
ATOM 933 O O . VAL A 1 112 ? -0.776 5.806 4.505 1.00 97.81 112 VAL A O 1
ATOM 936 N N . GLU A 1 113 ? 0.370 5.848 6.443 1.00 97.25 113 GLU A N 1
ATOM 937 C CA . GLU A 1 113 ? 1.645 6.278 5.882 1.00 97.25 113 GLU A CA 1
ATOM 938 C C . GLU A 1 113 ? 2.636 5.143 6.040 1.00 97.25 113 GLU A C 1
ATOM 940 O O . GLU A 1 113 ? 2.738 4.543 7.110 1.00 97.25 113 GLU A O 1
ATOM 945 N N . ALA A 1 114 ? 3.313 4.797 4.954 1.00 96.56 114 ALA A N 1
ATOM 946 C CA . ALA A 1 114 ? 4.198 3.654 4.911 1.00 96.56 114 ALA A CA 1
ATOM 947 C C . ALA A 1 114 ? 5.419 3.962 4.050 1.00 96.56 114 ALA A C 1
ATOM 949 O O . ALA A 1 114 ? 5.309 4.611 3.008 1.00 96.56 114 ALA A O 1
ATOM 950 N N . ALA A 1 115 ? 6.577 3.458 4.461 1.00 95.75 115 ALA A N 1
ATOM 951 C CA . ALA A 1 115 ? 7.819 3.630 3.722 1.00 95.75 115 ALA A CA 1
ATOM 952 C C . ALA A 1 115 ? 8.610 2.321 3.673 1.00 95.75 115 ALA A C 1
ATOM 954 O O . ALA A 1 115 ? 8.664 1.588 4.661 1.00 95.75 115 ALA A O 1
ATOM 955 N N . ILE A 1 116 ? 9.226 2.029 2.525 1.00 93.44 116 ILE A N 1
ATOM 956 C CA . ILE A 1 116 ? 10.211 0.950 2.355 1.00 93.44 116 ILE A CA 1
ATOM 957 C C . ILE A 1 116 ? 11.493 1.497 1.733 1.00 93.44 116 ILE A C 1
ATOM 959 O O . ILE A 1 116 ? 11.455 2.435 0.938 1.00 93.44 116 ILE A O 1
ATOM 963 N N . LEU A 1 117 ? 12.613 0.843 2.025 1.00 91.62 117 LEU A N 1
ATOM 964 C CA . LEU A 1 117 ? 13.893 1.105 1.381 1.00 91.62 117 LEU A CA 1
ATOM 965 C C . LEU A 1 117 ? 14.183 0.043 0.316 1.00 91.62 117 LEU A C 1
ATOM 967 O O . LEU A 1 117 ? 14.244 -1.150 0.621 1.00 91.62 117 LEU A O 1
ATOM 971 N N . TYR A 1 118 ? 14.438 0.481 -0.912 1.00 90.44 118 TYR A N 1
ATOM 972 C CA . TYR A 1 118 ? 15.093 -0.330 -1.929 1.00 90.44 118 TYR A CA 1
ATOM 973 C C . TYR A 1 118 ? 16.615 -0.211 -1.766 1.00 90.44 118 TYR A C 1
ATOM 975 O O . TYR A 1 118 ? 17.171 0.872 -1.986 1.00 90.44 118 TYR A O 1
ATOM 983 N N . PRO A 1 119 ? 17.306 -1.297 -1.371 1.00 84.44 119 PRO A N 1
ATOM 984 C CA . PRO A 1 119 ? 18.756 -1.301 -1.263 1.00 84.44 119 PRO A CA 1
ATOM 985 C C . PRO A 1 119 ? 19.397 -1.330 -2.657 1.00 84.44 119 PRO A C 1
ATOM 987 O O . PRO A 1 119 ? 18.790 -1.775 -3.630 1.00 84.44 119 PRO A O 1
ATOM 990 N N . GLY A 1 120 ? 20.654 -0.901 -2.754 1.00 84.38 120 GLY A N 1
ATOM 991 C CA . GLY A 1 120 ? 21.416 -0.947 -4.000 1.00 84.38 120 GLY A CA 1
ATOM 992 C C . GLY A 1 120 ? 22.501 0.120 -4.054 1.00 84.38 120 GLY A C 1
ATOM 993 O O . GLY A 1 120 ? 22.804 0.769 -3.053 1.00 84.38 120 GLY A O 1
ATOM 994 N N . MET A 1 121 ? 23.080 0.321 -5.242 1.00 83.81 121 MET A N 1
ATOM 995 C CA . MET A 1 121 ? 24.109 1.348 -5.435 1.00 83.81 121 MET A CA 1
ATOM 996 C C . MET A 1 121 ? 23.578 2.763 -5.176 1.00 83.81 121 MET A C 1
ATOM 998 O O . MET A 1 121 ? 24.294 3.594 -4.616 1.00 83.81 121 MET A O 1
ATOM 1002 N N . ARG A 1 122 ? 22.319 3.003 -5.544 1.00 88.56 122 ARG A N 1
ATOM 1003 C CA . ARG A 1 122 ? 21.584 4.243 -5.303 1.00 88.56 122 ARG A CA 1
ATOM 1004 C C . ARG A 1 122 ? 20.328 3.911 -4.491 1.00 88.56 122 ARG A C 1
ATOM 1006 O O . ARG A 1 122 ? 19.314 3.539 -5.086 1.00 88.56 122 ARG A O 1
ATOM 1013 N N . PRO A 1 123 ? 20.403 3.943 -3.149 1.00 90.94 123 PRO A N 1
ATOM 1014 C CA . PRO A 1 123 ? 19.258 3.636 -2.306 1.00 90.94 123 PRO A CA 1
ATOM 1015 C C . PRO A 1 123 ? 18.076 4.542 -2.645 1.00 90.94 123 PRO A C 1
ATOM 1017 O O . PRO A 1 123 ? 18.229 5.749 -2.832 1.00 90.94 123 PRO A O 1
ATOM 1020 N N . THR A 1 124 ? 16.901 3.935 -2.757 1.00 93.25 124 THR A N 1
ATOM 1021 C CA . THR A 1 124 ? 15.666 4.629 -3.128 1.00 93.25 124 THR A CA 1
ATOM 1022 C C . THR A 1 124 ? 14.601 4.283 -2.107 1.00 93.25 124 THR A C 1
ATOM 1024 O O . THR A 1 124 ? 14.386 3.108 -1.816 1.00 93.25 124 THR A O 1
ATOM 1027 N N . VAL A 1 125 ? 13.912 5.281 -1.574 1.00 94.75 125 VAL A N 1
ATOM 1028 C CA . VAL A 1 125 ? 12.767 5.065 -0.693 1.00 94.75 125 VAL A CA 1
ATOM 1029 C C . VAL A 1 125 ? 11.499 5.089 -1.520 1.00 94.75 125 VAL A C 1
ATOM 1031 O O . VAL A 1 125 ? 11.319 5.957 -2.372 1.00 94.75 125 VAL A O 1
ATOM 1034 N N . LEU A 1 126 ? 10.603 4.144 -1.255 1.00 95.44 126 LEU A N 1
ATOM 1035 C CA . LEU A 1 126 ? 9.216 4.232 -1.687 1.00 95.44 126 LEU A CA 1
ATOM 1036 C C . LEU A 1 126 ? 8.359 4.664 -0.503 1.00 95.44 126 LEU A C 1
ATOM 1038 O O . LEU A 1 126 ? 8.274 3.943 0.489 1.00 95.44 126 LEU A O 1
ATOM 1042 N N . ARG A 1 127 ? 7.688 5.803 -0.655 1.00 96.50 127 ARG A N 1
ATOM 1043 C CA . ARG A 1 127 ? 6.677 6.332 0.258 1.00 96.50 127 ARG A CA 1
ATOM 1044 C C . ARG A 1 127 ? 5.293 6.062 -0.319 1.00 96.50 127 ARG A C 1
ATOM 1046 O O . ARG A 1 127 ? 5.028 6.338 -1.490 1.00 96.50 127 ARG A O 1
ATOM 1053 N N . ILE A 1 128 ? 4.419 5.496 0.502 1.00 96.81 128 ILE A N 1
ATOM 1054 C CA . ILE A 1 128 ? 3.055 5.117 0.140 1.00 96.81 128 ILE A CA 1
ATOM 1055 C C . ILE A 1 128 ? 2.111 5.769 1.147 1.00 96.81 128 ILE A C 1
ATOM 1057 O O . ILE A 1 128 ? 2.210 5.510 2.347 1.00 96.81 128 ILE A O 1
ATOM 1061 N N . ARG A 1 129 ? 1.171 6.584 0.661 1.00 97.50 129 ARG A N 1
ATOM 1062 C CA . ARG A 1 129 ? 0.044 7.074 1.462 1.00 97.50 129 ARG A CA 1
ATOM 1063 C C . ARG A 1 129 ? -1.229 6.390 0.994 1.00 97.50 129 ARG A C 1
ATOM 1065 O O . ARG A 1 129 ? -1.562 6.432 -0.191 1.00 97.50 129 ARG A O 1
ATOM 1072 N N . LEU A 1 130 ? -1.940 5.767 1.923 1.00 97.94 130 LEU A N 1
ATOM 1073 C CA . LEU A 1 130 ? -3.178 5.039 1.668 1.00 97.94 130 LEU A CA 1
ATOM 1074 C C . LEU A 1 130 ? -4.308 5.587 2.539 1.00 97.94 130 LEU A C 1
ATOM 1076 O O . LEU A 1 130 ? -4.061 6.131 3.614 1.00 97.94 130 LEU A O 1
ATOM 1080 N N . ARG A 1 131 ? -5.552 5.377 2.113 1.00 97.69 131 ARG A N 1
ATOM 1081 C CA . ARG A 1 131 ? -6.744 5.642 2.923 1.00 97.69 131 ARG A CA 1
ATOM 1082 C C . ARG A 1 131 ? -7.519 4.362 3.171 1.00 97.69 131 ARG A C 1
ATOM 1084 O O . ARG A 1 131 ? -7.998 3.757 2.219 1.00 97.69 131 ARG A O 1
ATOM 1091 N N . VAL A 1 132 ? -7.678 3.964 4.428 1.00 97.06 132 VAL A N 1
ATOM 1092 C CA . VAL A 1 132 ? -8.513 2.823 4.814 1.00 97.06 132 VAL A CA 1
ATOM 1093 C C . VAL A 1 132 ? -9.975 3.141 4.515 1.00 97.06 132 VAL A C 1
ATOM 1095 O O . VAL A 1 132 ? -10.511 4.158 4.949 1.00 97.06 132 VAL A O 1
ATOM 1098 N N . ARG A 1 133 ? -10.630 2.230 3.800 1.00 94.44 133 ARG A N 1
ATOM 1099 C CA . ARG A 1 133 ? -12.072 2.220 3.550 1.00 94.44 133 ARG A CA 1
ATOM 1100 C C . ARG A 1 133 ? -12.644 0.834 3.840 1.00 94.44 133 ARG A C 1
ATOM 1102 O O . ARG A 1 133 ? -11.921 -0.145 4.036 1.00 94.44 133 ARG A O 1
ATOM 1109 N N . GLY A 1 134 ? -13.966 0.738 3.847 1.00 91.81 134 GLY A N 1
ATOM 1110 C CA . GLY A 1 134 ? -14.685 -0.529 3.897 1.00 91.81 134 GLY A CA 1
ATOM 1111 C C . GLY A 1 134 ? -15.813 -0.544 2.878 1.00 91.81 134 GLY A C 1
ATOM 1112 O O . GLY A 1 134 ? -16.408 0.494 2.609 1.00 91.81 134 GLY A O 1
ATOM 1113 N N . THR A 1 135 ? -16.123 -1.723 2.343 1.00 92.25 135 THR A N 1
ATOM 1114 C CA . THR A 1 135 ? -17.337 -1.942 1.537 1.00 92.25 135 THR A CA 1
ATOM 1115 C C . THR A 1 135 ? -18.609 -1.822 2.377 1.00 92.25 135 THR A C 1
ATOM 1117 O O . THR A 1 135 ? -19.666 -1.468 1.872 1.00 92.25 135 THR A O 1
ATOM 1120 N N . THR A 1 136 ? -18.506 -2.120 3.672 1.00 92.81 136 THR A N 1
ATOM 1121 C CA . THR A 1 136 ? -19.554 -1.941 4.679 1.00 92.81 136 THR A CA 1
ATOM 1122 C C . THR A 1 136 ? -18.935 -1.392 5.966 1.00 92.81 136 THR A C 1
ATOM 1124 O O . THR A 1 136 ? -17.711 -1.424 6.152 1.00 92.81 136 THR A O 1
ATOM 1127 N N . ALA A 1 137 ? -19.769 -0.868 6.869 1.00 90.94 137 ALA A N 1
ATOM 1128 C CA . ALA A 1 137 ? -19.307 -0.344 8.152 1.00 90.94 137 ALA A CA 1
ATOM 1129 C C . ALA A 1 137 ? -18.526 -1.416 8.934 1.00 90.94 137 ALA A C 1
ATOM 1131 O O . ALA A 1 137 ? -19.003 -2.531 9.132 1.00 90.94 137 ALA A O 1
ATOM 1132 N N . GLY A 1 138 ? -17.312 -1.079 9.370 1.00 90.81 138 GLY A N 1
ATOM 1133 C CA . GLY A 1 138 ? -16.424 -1.976 10.113 1.00 90.81 138 GLY A CA 1
ATOM 1134 C C . GLY A 1 138 ? -15.597 -2.945 9.264 1.00 90.81 138 GLY A C 1
ATOM 1135 O O . GLY A 1 138 ? -14.670 -3.547 9.804 1.00 90.81 138 GLY A O 1
ATOM 1136 N N . ALA A 1 139 ? -15.848 -3.071 7.955 1.00 93.62 139 ALA A N 1
ATOM 1137 C CA . ALA A 1 139 ? -15.160 -4.062 7.120 1.00 93.62 139 ALA A CA 1
ATOM 1138 C C . ALA A 1 139 ? -13.655 -3.794 6.956 1.00 93.62 139 ALA A C 1
ATOM 1140 O O . ALA A 1 139 ? -12.865 -4.738 6.941 1.00 93.62 139 ALA A O 1
ATOM 1141 N N . ASN A 1 140 ? -13.263 -2.519 6.821 1.00 95.06 140 ASN A N 1
ATOM 1142 C CA . ASN A 1 140 ? -11.864 -2.082 6.676 1.00 95.06 140 ASN A CA 1
ATOM 1143 C C . ASN A 1 140 ? -11.060 -2.867 5.606 1.00 95.06 140 ASN A C 1
ATOM 1145 O O . ASN A 1 140 ? -9.859 -3.124 5.735 1.00 95.06 140 ASN A O 1
ATOM 1149 N N . ASN A 1 141 ? -11.751 -3.311 4.555 1.00 95.94 141 ASN A N 1
ATOM 1150 C CA . ASN A 1 141 ? -11.261 -4.252 3.549 1.00 95.94 141 ASN A CA 1
ATOM 1151 C C . ASN A 1 141 ? -10.811 -3.564 2.249 1.00 95.94 141 ASN A C 1
ATOM 1153 O O . ASN A 1 141 ? -10.629 -4.239 1.232 1.00 95.94 141 ASN A O 1
ATOM 1157 N N . ARG A 1 142 ? -10.658 -2.236 2.263 1.00 96.12 142 ARG A N 1
ATOM 1158 C CA . ARG A 1 142 ? -10.206 -1.428 1.128 1.00 96.12 142 ARG A CA 1
ATOM 1159 C C . ARG A 1 142 ? -9.137 -0.442 1.557 1.00 96.12 142 ARG A C 1
ATOM 1161 O O . ARG A 1 142 ? -9.168 0.061 2.679 1.00 96.12 142 ARG A O 1
ATOM 1168 N N . MET A 1 143 ? -8.215 -0.149 0.648 1.00 96.88 143 MET A N 1
ATOM 1169 C CA . MET A 1 143 ? -7.297 0.972 0.798 1.00 96.88 143 MET A CA 1
ATOM 1170 C C . MET A 1 143 ? -7.146 1.722 -0.517 1.00 96.88 143 MET A C 1
ATOM 1172 O O . MET A 1 143 ? -6.630 1.168 -1.485 1.00 96.88 143 MET A O 1
ATOM 1176 N N . ASP A 1 144 ? -7.555 2.984 -0.553 1.00 96.31 144 ASP A N 1
ATOM 1177 C CA . ASP A 1 144 ? -7.306 3.824 -1.723 1.00 96.31 144 ASP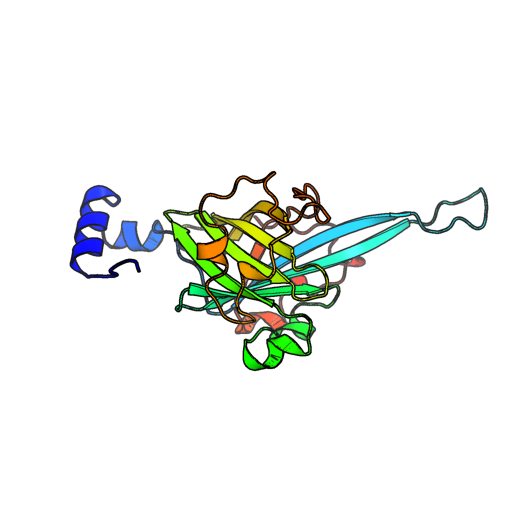 A CA 1
ATOM 1178 C C . ASP A 1 144 ? -5.847 4.272 -1.722 1.00 96.31 144 ASP A C 1
ATOM 1180 O O . ASP A 1 144 ? -5.325 4.688 -0.685 1.00 96.31 144 ASP A O 1
ATOM 1184 N N . LEU A 1 145 ? -5.187 4.196 -2.878 1.00 95.75 145 LEU A N 1
ATOM 1185 C CA . LEU A 1 145 ? -3.825 4.689 -3.036 1.00 95.75 145 LEU A CA 1
ATOM 1186 C C . LEU A 1 145 ? -3.866 6.206 -3.256 1.00 95.75 145 LEU A C 1
ATOM 1188 O O . LEU A 1 145 ? -4.257 6.662 -4.326 1.00 95.75 145 LEU A O 1
ATOM 1192 N N . LEU A 1 146 ? -3.494 6.979 -2.230 1.00 95.94 146 LEU A N 1
ATOM 1193 C CA . LEU A 1 146 ? -3.515 8.446 -2.267 1.00 95.94 146 LEU A CA 1
ATOM 1194 C C . LEU A 1 146 ? -2.253 9.018 -2.915 1.00 95.94 146 LEU A C 1
ATOM 1196 O O . LEU A 1 146 ? -2.335 9.920 -3.741 1.00 95.94 146 LEU A O 1
ATOM 1200 N N . SER A 1 147 ? -1.085 8.506 -2.524 1.00 96.12 147 SER A N 1
ATOM 1201 C CA . SER A 1 147 ? 0.209 8.931 -3.060 1.00 96.12 147 SER A CA 1
ATOM 1202 C C . SER A 1 147 ? 1.169 7.748 -3.107 1.00 96.12 147 SER A C 1
ATOM 1204 O O . SER A 1 147 ? 1.173 6.893 -2.216 1.00 96.12 147 SER A O 1
ATOM 1206 N N . LEU A 1 148 ? 1.964 7.697 -4.171 1.00 96.38 148 LEU A N 1
ATOM 1207 C CA . LEU A 1 148 ? 3.014 6.715 -4.390 1.00 96.38 148 LEU A CA 1
ATOM 1208 C C . LEU A 1 148 ? 4.231 7.469 -4.923 1.00 96.38 148 LEU A C 1
ATOM 1210 O O . LEU A 1 148 ? 4.219 7.923 -6.067 1.00 96.38 148 LEU A O 1
ATOM 1214 N N . VAL A 1 149 ? 5.260 7.620 -4.095 1.00 97.06 149 VAL A N 1
ATOM 1215 C CA . VAL A 1 149 ? 6.437 8.440 -4.405 1.00 97.06 149 VAL A CA 1
ATOM 1216 C C . VAL A 1 149 ? 7.698 7.620 -4.227 1.00 97.06 149 VAL A C 1
ATOM 1218 O O . VAL A 1 149 ? 7.891 6.993 -3.189 1.00 97.06 149 VAL A O 1
ATOM 1221 N N . THR A 1 150 ? 8.575 7.644 -5.223 1.00 96.38 150 THR A N 1
ATOM 1222 C CA . THR A 1 150 ? 9.939 7.120 -5.097 1.00 96.38 150 THR A CA 1
ATOM 1223 C C . THR A 1 150 ? 10.925 8.272 -5.078 1.00 96.38 150 THR A C 1
ATOM 1225 O O . THR A 1 150 ? 10.869 9.096 -5.984 1.00 96.38 150 THR A O 1
ATOM 1228 N N . SER A 1 151 ? 11.827 8.325 -4.105 1.00 96.38 151 SER A N 1
ATOM 1229 C CA . SER A 1 151 ? 12.856 9.367 -4.016 1.00 96.38 151 SER A CA 1
ATOM 1230 C C . SER A 1 151 ? 14.191 8.800 -3.548 1.00 96.38 151 SER A C 1
ATOM 1232 O O . SER A 1 151 ? 14.262 7.725 -2.947 1.00 96.38 151 SER A O 1
ATOM 1234 N N . GLY A 1 152 ? 15.267 9.511 -3.868 1.00 94.75 152 GLY A N 1
ATOM 1235 C CA . GLY A 1 152 ? 16.606 9.176 -3.423 1.00 94.75 152 GLY A CA 1
ATOM 1236 C C . GLY A 1 152 ? 16.801 9.428 -1.934 1.00 94.75 152 GLY A C 1
ATOM 1237 O O . GLY A 1 152 ? 16.304 10.416 -1.397 1.00 94.75 152 GLY A O 1
ATOM 1238 N N . VAL A 1 153 ? 17.561 8.549 -1.283 1.00 92.38 153 VAL A N 1
ATOM 1239 C CA . VAL A 1 153 ? 18.026 8.749 0.095 1.00 92.38 153 VAL A CA 1
ATOM 1240 C C . VAL A 1 153 ? 19.543 8.626 0.147 1.00 92.38 153 VAL A C 1
ATOM 1242 O O . VAL A 1 153 ? 20.140 7.819 -0.580 1.00 92.38 153 VAL A O 1
ATOM 1245 N N . ASN A 1 154 ? 20.181 9.440 0.985 1.00 88.81 154 ASN A N 1
ATOM 1246 C CA . ASN A 1 154 ? 21.612 9.338 1.212 1.00 88.81 154 ASN A CA 1
ATOM 1247 C C . ASN A 1 154 ? 21.929 8.046 1.981 1.00 88.81 154 ASN A C 1
ATOM 1249 O O . ASN A 1 154 ? 21.210 7.652 2.896 1.00 88.81 154 ASN A O 1
ATOM 1253 N N . ARG A 1 155 ? 23.037 7.382 1.643 1.00 82.25 155 ARG A N 1
ATOM 1254 C CA . ARG A 1 155 ? 23.477 6.168 2.350 1.00 82.25 155 ARG A CA 1
ATOM 1255 C C . ARG A 1 155 ? 23.748 6.419 3.830 1.00 82.25 155 ARG A C 1
ATOM 1257 O O . ARG A 1 155 ? 23.534 5.518 4.628 1.00 82.25 155 ARG A O 1
ATOM 1264 N N . ASN A 1 156 ? 24.195 7.622 4.180 1.00 83.69 156 ASN A N 1
ATOM 1265 C CA . ASN A 1 156 ? 24.516 7.979 5.562 1.00 83.69 156 ASN A CA 1
ATOM 1266 C C . ASN A 1 156 ? 23.266 8.161 6.436 1.00 83.69 156 ASN A C 1
ATOM 1268 O O . ASN A 1 156 ? 23.373 8.163 7.656 1.00 83.69 156 ASN A O 1
ATOM 1272 N N . GLU A 1 157 ? 22.093 8.319 5.820 1.00 81.19 157 GLU A N 1
ATOM 1273 C CA . GLU A 1 157 ? 20.814 8.477 6.520 1.00 81.19 157 GLU A CA 1
ATOM 1274 C C . GLU A 1 157 ? 20.142 7.130 6.817 1.00 81.19 157 GLU A C 1
ATOM 1276 O O . GLU A 1 157 ? 19.101 7.097 7.467 1.00 81.19 157 GLU A O 1
ATOM 1281 N N . VAL A 1 158 ? 20.706 6.013 6.332 1.00 79.69 158 VAL A N 1
ATOM 1282 C CA . VAL A 1 158 ? 20.093 4.689 6.474 1.00 79.69 158 VAL A CA 1
ATOM 1283 C C . VAL A 1 158 ? 21.124 3.631 6.858 1.00 79.69 158 VAL A C 1
ATOM 1285 O O . VAL A 1 158 ? 21.926 3.205 6.025 1.00 79.69 158 VAL A O 1
ATOM 1288 N N . ASN A 1 159 ? 21.057 3.103 8.083 1.00 65.06 159 ASN A N 1
ATOM 1289 C CA . ASN A 1 159 ? 22.014 2.106 8.579 1.00 65.06 159 ASN A CA 1
ATOM 1290 C C . ASN A 1 159 ? 21.547 0.659 8.343 1.00 65.06 159 ASN A C 1
ATOM 1292 O O . ASN A 1 159 ? 21.612 -0.207 9.216 1.00 65.06 159 ASN A O 1
ATOM 1296 N N . GLY A 1 160 ? 21.133 0.362 7.109 1.00 62.56 160 GLY A N 1
ATOM 1297 C CA . GLY A 1 160 ? 20.892 -1.004 6.640 1.00 62.56 160 GLY A CA 1
ATOM 1298 C C . GLY A 1 160 ? 19.453 -1.531 6.789 1.00 62.56 160 GLY A C 1
ATOM 1299 O O . GLY A 1 160 ? 18.514 -0.798 7.101 1.00 62.56 160 GLY A O 1
ATOM 1300 N N . PRO A 1 161 ? 19.230 -2.820 6.464 1.00 55.50 161 PRO A N 1
ATOM 1301 C CA . PRO A 1 161 ? 17.893 -3.393 6.348 1.00 55.50 161 PRO A CA 1
ATOM 1302 C C . PRO A 1 161 ? 17.264 -3.658 7.723 1.00 55.50 161 PRO A C 1
ATOM 1304 O O . PRO A 1 161 ? 17.622 -4.626 8.391 1.00 55.50 161 PRO A O 1
ATOM 1307 N N . GLY A 1 162 ? 16.276 -2.846 8.105 1.00 59.19 162 GLY A N 1
ATOM 1308 C CA . GLY A 1 162 ? 15.465 -3.058 9.310 1.00 59.19 162 GLY A CA 1
ATOM 1309 C C . GLY A 1 162 ? 15.217 -1.815 10.163 1.00 59.19 162 GLY A C 1
ATOM 1310 O O . GLY A 1 162 ? 14.376 -1.890 11.056 1.00 59.19 162 GLY A O 1
ATOM 1311 N N . GLU A 1 163 ? 15.893 -0.697 9.886 1.00 70.12 163 GLU A N 1
ATOM 1312 C CA . GLU A 1 163 ? 15.644 0.572 10.578 1.00 70.12 163 GLU A CA 1
ATOM 1313 C C . GLU A 1 163 ? 14.274 1.177 10.243 1.00 70.12 163 GLU A C 1
ATOM 1315 O O . GLU A 1 163 ? 13.616 0.821 9.253 1.00 70.12 163 GLU A O 1
ATOM 1320 N N . ASP A 1 164 ? 13.837 2.095 11.106 1.00 79.12 164 ASP A N 1
ATOM 1321 C CA . ASP A 1 164 ? 12.602 2.853 10.947 1.00 79.12 164 ASP A CA 1
ATOM 1322 C C . ASP A 1 164 ? 12.728 3.884 9.819 1.00 79.12 164 ASP A C 1
ATOM 1324 O O . ASP A 1 164 ? 12.845 5.088 10.034 1.00 79.12 164 ASP A O 1
ATOM 1328 N N . ILE A 1 165 ? 12.699 3.386 8.580 1.00 87.50 165 ILE A N 1
ATOM 1329 C CA . ILE A 1 165 ? 12.720 4.215 7.374 1.00 87.50 165 ILE A CA 1
ATOM 1330 C C . ILE A 1 165 ? 11.572 5.229 7.347 1.00 87.50 165 ILE A C 1
ATOM 1332 O O . ILE A 1 165 ? 11.689 6.252 6.684 1.00 87.50 165 ILE A O 1
ATOM 1336 N N . LEU A 1 166 ? 10.472 4.963 8.059 1.00 88.25 166 LEU A N 1
ATOM 1337 C CA . LEU A 1 166 ? 9.359 5.897 8.147 1.00 88.25 166 LEU A CA 1
ATOM 1338 C C . LEU A 1 166 ? 9.743 7.140 8.959 1.00 88.25 166 LEU A C 1
ATOM 1340 O O . LEU A 1 166 ? 9.375 8.235 8.553 1.00 88.25 166 LEU A O 1
ATOM 1344 N N . GLY A 1 167 ? 10.523 6.979 10.032 1.00 86.81 167 GLY A N 1
ATOM 1345 C CA . GLY A 1 167 ? 11.096 8.097 10.784 1.00 86.81 167 GLY A CA 1
ATOM 1346 C C . GLY A 1 167 ? 12.119 8.901 9.977 1.00 86.81 167 GLY A C 1
ATOM 1347 O O . GLY A 1 167 ? 12.136 10.123 10.059 1.00 86.81 167 GLY A O 1
ATOM 1348 N N . VAL A 1 168 ? 12.926 8.242 9.135 1.00 88.00 168 VAL A N 1
ATOM 1349 C CA . VAL A 1 168 ? 13.899 8.930 8.256 1.00 88.00 168 VAL A CA 1
ATOM 1350 C C . VAL A 1 168 ? 13.204 9.880 7.281 1.00 88.00 168 VAL A C 1
ATOM 1352 O O . VAL A 1 168 ? 13.696 10.976 7.030 1.00 88.00 168 VAL A O 1
ATOM 1355 N N . VAL A 1 169 ? 12.060 9.463 6.734 1.00 90.38 169 VAL A N 1
ATOM 1356 C CA . VAL A 1 169 ? 11.306 10.256 5.752 1.00 90.38 169 VAL A CA 1
ATOM 1357 C C . VAL A 1 169 ? 10.160 11.064 6.353 1.00 90.38 169 VAL A C 1
ATOM 1359 O O . VAL A 1 169 ? 9.306 11.577 5.621 1.00 90.38 169 VAL A O 1
ATOM 1362 N N . GLU A 1 170 ? 10.107 11.163 7.679 1.00 90.19 170 GLU A N 1
ATOM 1363 C CA . GLU A 1 170 ? 9.115 11.978 8.364 1.00 90.19 170 GLU A CA 1
ATOM 1364 C C . GLU A 1 170 ? 9.298 13.451 7.967 1.00 90.19 170 GLU A C 1
ATOM 1366 O O . GLU A 1 170 ? 10.403 13.989 7.966 1.00 90.19 170 GLU A O 1
ATOM 1371 N N . GLY A 1 171 ? 8.206 14.107 7.569 1.00 89.19 171 GLY A N 1
ATOM 1372 C CA . GLY A 1 171 ? 8.221 15.510 7.141 1.00 89.19 171 GLY A CA 1
ATOM 1373 C C . GLY A 1 171 ? 8.674 15.767 5.698 1.00 89.19 171 GLY A C 1
ATOM 1374 O O . GLY A 1 171 ? 8.481 16.885 5.217 1.00 89.19 171 GLY A O 1
ATOM 1375 N N . TRP A 1 172 ? 9.187 14.757 4.985 1.00 93.31 172 TRP A N 1
ATOM 1376 C CA . TRP A 1 172 ? 9.629 14.939 3.601 1.00 93.31 172 TRP A CA 1
ATOM 1377 C C . TRP A 1 172 ? 8.464 15.295 2.672 1.00 93.31 172 TRP A C 1
ATOM 1379 O O . TRP A 1 172 ? 7.413 14.637 2.688 1.00 93.31 172 TRP A O 1
ATOM 1389 N N . GLN A 1 173 ? 8.681 16.255 1.776 1.00 92.81 173 GLN A N 1
ATOM 1390 C CA . GLN A 1 173 ? 7.727 16.617 0.724 1.00 92.81 173 GLN A CA 1
ATOM 1391 C C . GLN A 1 173 ? 7.723 15.591 -0.420 1.00 92.81 173 GLN A C 1
ATOM 1393 O O . GLN A 1 173 ? 8.654 14.798 -0.582 1.00 92.81 173 GLN A O 1
ATOM 1398 N N . ASP A 1 174 ? 6.646 15.535 -1.207 1.00 90.31 174 ASP A N 1
ATOM 1399 C CA . ASP A 1 174 ? 6.486 14.524 -2.269 1.00 90.31 174 ASP A CA 1
ATOM 1400 C C . ASP A 1 174 ? 7.500 14.708 -3.423 1.00 90.31 174 ASP A C 1
ATOM 1402 O O . ASP A 1 174 ? 7.805 13.749 -4.129 1.00 90.31 174 ASP A O 1
ATOM 1406 N N . ASP A 1 175 ? 8.048 15.909 -3.597 1.00 92.44 175 ASP A N 1
ATOM 1407 C CA . ASP A 1 175 ? 9.076 16.278 -4.579 1.00 92.44 175 ASP A CA 1
ATOM 1408 C C . ASP A 1 175 ? 10.511 16.282 -4.012 1.00 92.44 175 ASP A C 1
ATOM 1410 O O . ASP A 1 175 ? 11.472 16.531 -4.740 1.00 92.44 175 ASP A O 1
ATOM 1414 N N . GLU A 1 176 ? 10.676 15.940 -2.734 1.00 94.50 176 GLU A N 1
ATOM 1415 C CA . GLU A 1 176 ? 11.962 15.950 -2.037 1.00 94.50 176 GLU A CA 1
ATOM 1416 C C . GLU A 1 176 ? 12.805 14.691 -2.295 1.00 94.50 176 GLU A C 1
ATOM 1418 O O . GLU A 1 176 ? 12.307 13.556 -2.282 1.00 94.50 176 GLU A O 1
ATOM 1423 N N . THR A 1 177 ? 14.110 14.896 -2.504 1.00 94.69 177 THR A N 1
ATOM 1424 C CA . THR A 1 177 ? 15.121 13.839 -2.631 1.00 94.69 177 THR A CA 1
ATOM 1425 C C . THR A 1 177 ? 16.419 14.227 -1.932 1.00 94.69 177 THR A C 1
ATOM 1427 O O . THR A 1 177 ? 16.887 15.356 -2.058 1.00 94.69 177 THR A O 1
ATOM 1430 N N . HIS A 1 178 ? 17.028 13.274 -1.228 1.00 93.81 178 HIS A N 1
ATOM 1431 C CA . HIS A 1 178 ? 18.326 13.439 -0.561 1.00 93.81 178 HIS A CA 1
ATOM 1432 C C . HIS A 1 178 ? 19.462 12.751 -1.334 1.00 93.81 178 HIS A C 1
ATOM 1434 O O . HIS A 1 178 ? 20.561 12.536 -0.821 1.00 93.81 178 HIS A O 1
ATOM 1440 N N . ASN A 1 179 ? 19.209 12.383 -2.592 1.00 92.06 179 ASN A N 1
ATOM 1441 C CA . ASN A 1 179 ? 20.239 11.962 -3.530 1.00 92.06 179 ASN A CA 1
ATOM 1442 C C . ASN A 1 179 ? 20.001 12.654 -4.884 1.00 92.06 179 ASN A C 1
ATOM 1444 O O . ASN A 1 179 ? 19.009 12.338 -5.545 1.00 92.06 179 ASN A O 1
ATOM 1448 N N . PRO A 1 180 ? 20.892 13.563 -5.325 1.00 87.88 180 PRO A N 1
ATOM 1449 C CA . PRO A 1 180 ? 20.692 14.334 -6.553 1.00 87.88 180 PRO A CA 1
ATOM 1450 C C . PRO A 1 180 ? 20.649 13.461 -7.818 1.00 87.88 180 PRO A C 1
ATOM 1452 O O . PRO A 1 180 ? 20.025 13.845 -8.802 1.00 87.88 180 PRO A O 1
ATOM 1455 N N . ASP A 1 181 ? 21.238 12.260 -7.783 1.00 91.81 181 ASP A N 1
ATOM 1456 C CA . ASP A 1 181 ? 21.213 11.310 -8.903 1.00 91.81 181 ASP A CA 1
ATOM 1457 C C . ASP A 1 181 ? 19.894 10.521 -9.003 1.00 91.81 181 ASP A C 1
ATOM 1459 O O . ASP A 1 181 ? 19.694 9.755 -9.952 1.00 91.81 181 ASP A O 1
ATOM 1463 N N . VAL A 1 182 ? 19.016 10.635 -8.002 1.00 93.56 182 VAL A N 1
ATOM 1464 C CA . VAL A 1 182 ? 17.741 9.913 -7.922 1.00 93.56 182 VAL A CA 1
ATOM 1465 C C . VAL A 1 182 ? 16.626 10.918 -7.624 1.00 93.56 182 VAL A C 1
ATOM 1467 O O . VAL A 1 182 ? 16.374 11.223 -6.458 1.00 93.56 182 VAL A O 1
ATOM 1470 N N . PRO A 1 183 ? 15.933 11.449 -8.645 1.00 94.81 183 PRO A N 1
ATOM 1471 C CA . PRO A 1 183 ? 14.886 12.439 -8.433 1.00 94.81 183 PRO A CA 1
ATOM 1472 C C . PRO A 1 183 ? 13.684 11.843 -7.695 1.00 94.81 183 PRO A C 1
ATOM 1474 O O . PRO A 1 183 ? 13.408 10.642 -7.780 1.00 94.81 183 PRO A O 1
ATOM 1477 N N . ALA A 1 184 ? 12.932 12.703 -7.013 1.00 96.25 184 ALA A N 1
ATOM 1478 C CA . ALA A 1 184 ? 11.615 12.342 -6.518 1.00 96.25 184 ALA A CA 1
ATOM 1479 C C . ALA A 1 184 ? 10.641 12.177 -7.693 1.00 96.25 184 ALA A C 1
ATOM 1481 O O . ALA A 1 184 ? 10.531 13.034 -8.569 1.00 96.25 184 ALA A O 1
ATOM 1482 N N . VAL A 1 185 ? 9.927 11.056 -7.720 1.00 96.62 185 VAL A N 1
ATOM 1483 C CA . VAL A 1 185 ? 8.961 10.722 -8.766 1.00 96.62 185 VAL A CA 1
ATOM 1484 C C . VAL A 1 185 ? 7.640 10.352 -8.116 1.00 96.62 185 VAL A C 1
ATOM 1486 O O . VAL A 1 185 ? 7.535 9.328 -7.439 1.00 96.62 185 VAL A O 1
ATOM 1489 N N . SER A 1 186 ? 6.619 11.168 -8.378 1.00 96.25 186 SER A N 1
ATOM 1490 C CA . SER A 1 186 ? 5.231 10.860 -8.038 1.00 96.25 186 SER A CA 1
ATOM 1491 C C . SER A 1 186 ? 4.591 10.027 -9.149 1.00 96.25 186 SER A C 1
ATOM 1493 O O . SER A 1 186 ? 4.505 10.438 -10.313 1.00 96.25 186 SER A O 1
ATOM 1495 N N . HIS A 1 187 ? 4.155 8.820 -8.803 1.00 94.00 187 HIS A N 1
ATOM 1496 C CA . HIS A 1 187 ? 3.589 7.867 -9.750 1.00 94.00 187 HIS A CA 1
ATOM 1497 C C . HIS A 1 187 ? 2.099 8.150 -9.946 1.00 94.00 187 HIS A C 1
ATOM 1499 O O . HIS A 1 187 ? 1.307 8.028 -9.021 1.00 94.00 187 HIS A O 1
ATOM 1505 N N . LYS A 1 188 ? 1.700 8.481 -11.180 1.00 90.62 188 LYS A N 1
ATOM 1506 C CA . LYS A 1 188 ? 0.288 8.741 -11.538 1.00 90.62 188 LYS A CA 1
ATOM 1507 C C . LYS A 1 188 ? -0.441 7.525 -12.116 1.00 90.62 188 LYS A C 1
ATOM 1509 O O . LYS A 1 188 ? -1.648 7.565 -12.330 1.00 90.62 188 LYS A O 1
ATOM 1514 N N . ARG A 1 189 ? 0.290 6.450 -12.431 1.00 88.12 189 ARG A N 1
ATOM 1515 C CA . ARG A 1 189 ? -0.249 5.230 -13.051 1.00 88.12 189 ARG A CA 1
ATOM 1516 C C . ARG A 1 189 ? -0.275 4.078 -12.061 1.00 88.12 189 ARG A C 1
ATOM 1518 O O . ARG A 1 189 ? 0.589 3.951 -11.199 1.00 88.12 189 ARG A O 1
ATOM 1525 N N . GLY A 1 190 ? -1.244 3.189 -12.257 1.00 84.50 190 GLY A N 1
ATOM 1526 C CA . GLY A 1 190 ? -1.451 2.053 -11.371 1.00 84.50 190 GLY A CA 1
ATOM 1527 C C . GLY A 1 190 ? -1.896 2.488 -9.975 1.00 84.50 190 GLY A C 1
ATOM 1528 O O . GLY A 1 190 ? -1.394 1.962 -8.989 1.00 84.50 190 GLY A O 1
ATOM 1529 N N . MET A 1 191 ? -2.798 3.466 -9.898 1.00 90.56 191 MET A N 1
ATOM 1530 C CA . MET A 1 191 ? -3.345 3.979 -8.637 1.00 90.56 191 MET A CA 1
ATOM 1531 C C . MET A 1 191 ? -4.571 3.187 -8.160 1.00 90.56 191 MET A C 1
ATOM 1533 O O . MET A 1 191 ? -5.378 3.686 -7.381 1.00 90.56 191 MET A O 1
ATOM 1537 N N . THR A 1 192 ? -4.734 1.951 -8.645 1.00 92.69 192 THR A N 1
ATOM 1538 C CA . THR A 1 192 ? -5.893 1.114 -8.327 1.00 92.69 192 THR A CA 1
ATOM 1539 C C . THR A 1 192 ? -5.937 0.834 -6.822 1.00 92.69 192 THR A C 1
ATOM 1541 O O . THR A 1 192 ? -4.910 0.424 -6.264 1.00 92.69 192 THR A O 1
ATOM 1544 N N . PRO A 1 193 ? -7.096 1.008 -6.159 1.00 94.75 193 PRO A N 1
ATOM 1545 C CA . PRO A 1 193 ? -7.262 0.676 -4.750 1.00 94.75 193 PRO A CA 1
ATOM 1546 C C . PRO A 1 193 ? -6.843 -0.759 -4.430 1.00 94.75 193 PRO A C 1
ATOM 1548 O O . PRO A 1 193 ? -7.008 -1.677 -5.237 1.00 94.75 193 PRO A O 1
ATOM 1551 N N . PHE A 1 194 ? -6.326 -0.961 -3.225 1.00 97.00 194 PHE A N 1
ATOM 1552 C CA . PHE A 1 194 ? -6.062 -2.285 -2.700 1.00 97.00 194 PHE A CA 1
ATOM 1553 C C . PHE A 1 194 ? -7.337 -2.899 -2.129 1.00 97.00 194 PHE A C 1
ATOM 1555 O O . PHE A 1 194 ? -8.079 -2.268 -1.370 1.00 97.00 194 PHE A O 1
ATOM 1562 N N . VAL A 1 195 ? -7.534 -4.173 -2.438 1.00 96.88 195 VAL A N 1
ATOM 1563 C CA . VAL A 1 195 ? -8.582 -5.022 -1.882 1.00 96.88 195 VAL A CA 1
ATOM 1564 C C . VAL A 1 195 ? -7.964 -5.998 -0.900 1.00 96.88 195 VAL A C 1
ATOM 1566 O O . VAL A 1 195 ? -6.971 -6.652 -1.208 1.00 96.88 195 VAL A O 1
ATOM 1569 N N . PHE A 1 196 ? -8.542 -6.075 0.294 1.00 97.88 196 PHE A N 1
ATOM 1570 C CA . PHE A 1 196 ? -8.133 -7.054 1.285 1.00 97.88 196 PHE A CA 1
ATOM 1571 C C . PHE A 1 196 ? -8.646 -8.446 0.912 1.00 97.88 196 PHE A C 1
ATOM 1573 O O . PHE A 1 196 ? -9.837 -8.607 0.639 1.00 97.88 196 PHE A O 1
ATOM 1580 N N . VAL A 1 197 ? -7.760 -9.435 0.980 1.00 97.75 197 VAL A N 1
ATOM 1581 C CA . VAL A 1 197 ? -8.076 -10.855 0.850 1.00 97.75 197 VAL A CA 1
ATOM 1582 C C . VAL A 1 197 ? -7.548 -11.605 2.080 1.00 97.75 197 VAL A C 1
ATOM 1584 O O . VAL A 1 197 ? -6.332 -11.588 2.309 1.00 97.75 197 VAL A O 1
ATOM 1587 N N . PRO A 1 198 ? -8.421 -12.250 2.879 1.00 97.50 198 PRO A N 1
ATOM 1588 C CA . PRO A 1 198 ? -8.005 -13.117 3.982 1.00 97.50 198 PRO A CA 1
ATOM 1589 C C . PRO A 1 198 ? -7.123 -14.267 3.487 1.00 97.50 198 PRO A C 1
ATOM 1591 O O . PRO A 1 198 ? -7.307 -14.742 2.367 1.00 97.50 198 PRO A O 1
ATOM 1594 N N . PHE A 1 199 ? -6.201 -14.767 4.318 1.00 96.88 199 PHE A N 1
ATOM 1595 C CA . PHE A 1 199 ? -5.328 -15.886 3.916 1.00 96.88 199 PHE A CA 1
ATOM 1596 C C . PHE A 1 199 ? -6.099 -17.136 3.476 1.00 96.88 199 PHE A C 1
ATOM 1598 O O . PHE A 1 199 ? -5.661 -17.839 2.570 1.00 96.88 199 PHE A O 1
ATOM 1605 N N . GLU A 1 200 ? -7.258 -17.369 4.082 1.00 96.94 200 GLU A N 1
ATOM 1606 C CA . GLU A 1 200 ? -8.157 -18.495 3.810 1.00 96.94 200 GLU A CA 1
ATOM 1607 C C . GLU A 1 200 ? -8.735 -18.456 2.384 1.00 96.94 200 GLU A C 1
ATOM 1609 O O . GLU A 1 200 ? -9.007 -19.491 1.784 1.00 96.94 200 GLU A O 1
ATOM 1614 N N . GLU A 1 201 ? -8.865 -17.259 1.808 1.00 96.75 201 GLU A N 1
ATOM 1615 C CA . GLU A 1 201 ? -9.459 -17.024 0.488 1.00 96.75 201 GLU A CA 1
ATOM 1616 C C . GLU A 1 201 ? -8.403 -16.819 -0.610 1.00 96.75 201 GLU A C 1
ATOM 1618 O O . GLU A 1 201 ? -8.737 -16.576 -1.771 1.00 96.75 201 GLU A O 1
ATOM 1623 N N . VAL A 1 202 ? -7.108 -16.898 -0.279 1.00 96.06 202 VAL A N 1
ATOM 1624 C CA . VAL A 1 202 ? -6.032 -16.581 -1.229 1.00 96.06 202 VAL A CA 1
ATOM 1625 C C . VAL A 1 202 ? -6.057 -17.484 -2.459 1.00 96.06 202 VAL A C 1
ATOM 1627 O O . VAL A 1 202 ? -5.847 -16.996 -3.567 1.00 96.06 202 VAL A O 1
ATOM 1630 N N . GLU A 1 203 ? -6.322 -18.778 -2.296 1.00 95.25 203 GLU A N 1
ATOM 1631 C CA . GLU A 1 203 ? -6.324 -19.736 -3.409 1.00 95.25 203 GLU A CA 1
ATOM 1632 C C . GLU A 1 203 ? -7.522 -19.529 -4.348 1.00 95.25 203 GLU A C 1
ATOM 1634 O O . GLU A 1 203 ? -7.389 -19.590 -5.573 1.00 95.25 203 GLU A O 1
ATOM 1639 N N . THR A 1 204 ? -8.687 -19.224 -3.776 1.00 94.88 204 THR A N 1
ATOM 1640 C CA . THR A 1 204 ? -9.975 -19.144 -4.482 1.00 94.88 204 THR A CA 1
ATOM 1641 C C . THR A 1 204 ? -10.329 -17.734 -4.950 1.00 94.88 204 THR A C 1
ATOM 1643 O O . THR A 1 204 ? -11.285 -17.561 -5.706 1.00 94.88 204 THR A O 1
ATOM 1646 N N . SER A 1 205 ? -9.557 -16.721 -4.549 1.00 93.75 205 SER A N 1
ATOM 1647 C CA . SER A 1 205 ? -9.817 -15.328 -4.899 1.00 93.75 205 SER A CA 1
ATOM 1648 C C . SER A 1 205 ? -9.893 -15.100 -6.408 1.00 93.75 205 SER A C 1
ATOM 1650 O O . SER A 1 205 ? -9.009 -15.489 -7.178 1.00 93.75 205 SER A O 1
ATOM 1652 N N . VAL A 1 206 ? -10.903 -14.333 -6.820 1.00 91.75 206 VAL A N 1
ATOM 1653 C CA . VAL A 1 206 ? -11.091 -13.889 -8.208 1.00 91.75 206 VAL A CA 1
ATOM 1654 C C . VAL A 1 206 ? -9.912 -13.062 -8.736 1.00 91.75 206 VAL A C 1
ATOM 1656 O O . VAL A 1 206 ? -9.707 -12.973 -9.944 1.00 91.75 206 VAL A O 1
ATOM 1659 N N . LEU A 1 207 ? -9.077 -12.501 -7.853 1.00 91.31 207 LEU A N 1
ATOM 1660 C CA . LEU A 1 207 ? -7.857 -11.788 -8.241 1.00 91.31 207 LEU A CA 1
ATOM 1661 C C . LEU A 1 207 ? -6.800 -12.702 -8.882 1.00 91.31 207 LEU A C 1
ATOM 1663 O O . LEU A 1 207 ? -5.912 -12.203 -9.571 1.00 91.31 207 LEU A O 1
ATOM 1667 N N . ASN A 1 208 ? -6.923 -14.025 -8.727 1.00 92.94 208 ASN A N 1
ATOM 1668 C CA . ASN A 1 208 ? -6.099 -15.009 -9.431 1.00 92.94 208 ASN A CA 1
ATOM 1669 C C . ASN A 1 208 ? -6.580 -15.289 -10.865 1.00 92.94 208 ASN A C 1
ATOM 1671 O O . ASN A 1 208 ? -5.896 -15.995 -11.617 1.00 92.94 208 ASN A O 1
ATOM 1675 N N . LEU A 1 209 ? -7.746 -14.783 -11.275 1.00 90.62 209 LEU A N 1
ATOM 1676 C CA . LEU A 1 209 ? -8.223 -14.957 -12.645 1.00 90.62 209 LEU A CA 1
ATOM 1677 C C . LEU A 1 209 ? -7.328 -14.178 -13.620 1.00 90.62 209 LEU A C 1
ATOM 1679 O O . LEU A 1 209 ? -6.898 -13.064 -13.305 1.00 90.62 209 LEU A O 1
ATOM 1683 N N . PRO A 1 210 ? -7.011 -14.752 -14.792 1.00 86.31 210 PRO A N 1
ATOM 1684 C CA . PRO A 1 210 ? -6.215 -14.066 -15.805 1.00 86.31 210 PRO A CA 1
ATOM 1685 C C . PRO A 1 210 ? -6.982 -12.869 -16.404 1.00 86.31 210 PRO A C 1
ATOM 1687 O O . PRO A 1 210 ? -8.128 -12.610 -16.041 1.00 86.31 210 PRO A O 1
ATOM 1690 N N . VAL A 1 211 ? -6.322 -12.062 -17.237 1.00 82.44 211 VAL A N 1
ATOM 1691 C CA . VAL A 1 211 ? -6.899 -10.807 -17.767 1.00 82.44 211 VAL A CA 1
ATOM 1692 C C . VAL A 1 211 ? -8.076 -11.068 -18.705 1.00 82.44 211 VAL A C 1
ATOM 1694 O O . VAL A 1 211 ? -9.069 -10.369 -18.616 1.00 82.44 211 VAL A O 1
ATOM 1697 N N . ASP A 1 212 ? -8.016 -12.127 -19.507 1.00 81.88 212 ASP A N 1
ATOM 1698 C CA . ASP A 1 212 ? -9.078 -12.570 -20.423 1.00 81.88 212 ASP A CA 1
ATOM 1699 C C . ASP A 1 212 ? -10.383 -12.981 -19.725 1.00 81.88 212 ASP A C 1
ATOM 1701 O O . ASP A 1 212 ? -11.425 -13.069 -20.362 1.00 81.88 212 ASP A O 1
ATOM 1705 N N . LYS A 1 213 ? -10.338 -13.241 -18.412 1.00 81.75 213 LYS A N 1
ATOM 1706 C CA . LYS A 1 213 ? -11.524 -13.547 -17.596 1.00 81.75 213 LYS A CA 1
ATOM 1707 C C . LYS A 1 213 ? -11.934 -12.402 -16.670 1.00 81.75 213 LYS A C 1
ATOM 1709 O O . LYS A 1 213 ? -12.827 -12.581 -15.847 1.00 81.75 213 LYS A O 1
ATOM 1714 N N . MET A 1 214 ? -11.241 -11.268 -16.749 1.00 68.81 214 MET A N 1
ATOM 1715 C CA . MET A 1 214 ? -11.390 -10.101 -15.879 1.00 68.81 214 MET A CA 1
ATOM 1716 C C . MET A 1 214 ? -10.991 -8.850 -16.669 1.00 68.81 214 MET A C 1
ATOM 1718 O O . MET A 1 214 ? -9.895 -8.313 -16.486 1.00 68.81 214 MET A O 1
ATOM 1722 N N . ASP A 1 215 ? -11.897 -8.393 -17.536 1.00 57.12 215 ASP A N 1
ATOM 1723 C CA . ASP A 1 215 ? -11.690 -7.199 -18.365 1.00 57.12 215 ASP A CA 1
ATOM 1724 C C . ASP A 1 215 ? -11.463 -5.948 -17.502 1.00 57.12 215 ASP A C 1
ATOM 1726 O O . ASP A 1 215 ? -10.608 -5.113 -17.804 1.00 57.12 215 ASP A O 1
ATOM 1730 N N . TYR A 1 216 ? -12.183 -5.844 -16.376 1.00 59.62 216 TYR A N 1
ATOM 1731 C CA . TYR A 1 216 ? -11.968 -4.817 -15.361 1.00 59.62 216 TYR A CA 1
ATOM 1732 C C . TYR A 1 216 ? -12.375 -5.311 -13.967 1.00 59.62 216 TYR A C 1
ATOM 1734 O O . TYR A 1 216 ? -13.384 -5.993 -13.797 1.00 59.62 216 TYR A O 1
ATOM 1742 N N . PHE A 1 217 ? -11.569 -4.979 -12.957 1.00 65.25 217 PHE A N 1
ATOM 1743 C CA . PHE A 1 217 ? -11.859 -5.294 -11.560 1.00 65.25 217 PHE A CA 1
ATOM 1744 C C . PHE A 1 217 ? -12.347 -4.032 -10.852 1.00 65.25 217 PHE A C 1
ATOM 1746 O O . PHE A 1 217 ? -11.598 -3.060 -10.743 1.00 65.25 217 PHE A O 1
ATOM 1753 N N . VAL A 1 218 ? -13.587 -4.056 -10.357 1.00 62.25 218 VAL A N 1
ATOM 1754 C CA . VAL A 1 218 ? -14.142 -2.988 -9.514 1.00 62.25 218 VAL A CA 1
ATOM 1755 C C . VAL A 1 218 ? -13.736 -3.261 -8.085 1.00 62.25 218 VAL A C 1
ATOM 1757 O O . VAL A 1 218 ? -14.187 -4.256 -7.517 1.00 62.25 218 VAL A O 1
ATOM 1760 N N . PRO A 1 219 ? -12.930 -2.395 -7.460 1.00 61.19 219 PRO A N 1
ATOM 1761 C CA . PRO A 1 219 ? -12.619 -2.574 -6.056 1.00 61.19 219 PRO A CA 1
ATOM 1762 C C . PRO A 1 219 ? -13.887 -2.460 -5.201 1.00 61.19 219 PRO A C 1
ATOM 1764 O O . PRO A 1 219 ? -14.004 -3.176 -4.215 1.00 61.19 219 PRO A O 1
ATOM 1767 N N . GLY A 1 220 ? -14.868 -1.644 -5.596 1.00 53.84 220 GLY A N 1
ATOM 1768 C CA . GLY A 1 220 ? -16.001 -1.268 -4.742 1.00 53.84 220 GLY A CA 1
ATOM 1769 C C . GLY A 1 220 ? -15.632 -0.197 -3.719 1.00 53.84 220 GLY A C 1
ATOM 1770 O O . GLY A 1 220 ? -14.437 -0.060 -3.352 1.00 53.84 220 GLY A O 1
#

Sequence (220 aa):
MKLSGVVENYKTLQSKYEGSWRRMWLLRPRVRTDGLYVSRNTYIRAGVAEWKITNPVHVVCYFRYIRFYPSGRFVYKNSSHKMKDVVKSMNFRAAKADCVYSGHYTLSDDKVEAAILYPGMRPTVLRIRLRVRGTTAGANNRMDLLSLVTSGVNRNEVNGPGEDILGVVEGWQDDETHNPDVPAVSHKRGMTPFVFVPFEEVETSVLNLPVDKMDYFVPG

pLDDT: mean 87.81, std 12.34, range 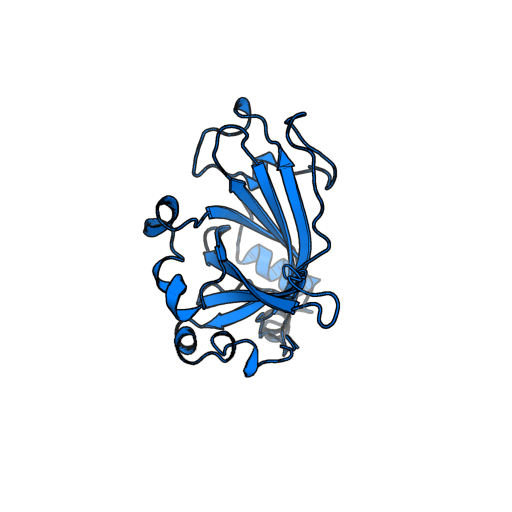[32.31, 97.94]

Organism: NCBI:txid981085

Radius of gyration: 19.52 Å; chains: 1; bounding box: 45×36×71 Å

Secondary structure (DSSP, 8-state):
-----HHHHHHHHHHHHTT-HHHHHHHS-----SEEEEEEEEEEEEPP-SSTT---EEEEEEEEEEEE-TTSEEEEEEESS-HHHHGGG-STTTTTTTT-EEEEEEEETTEEEEEEEE-SSS-EEEEEEEEEE-SSTT---EEEEEEEEEEE--GGG--STTS-HHHHTTT--TT--S-TTS--EE--S--PPEEEEEGGGTTT-GGGS-GGG-S-----